Protein AF-A0A1B2EVJ8-F1 (afdb_monomer_lite)

Radius of gyration: 17.5 Å; chains: 1; bounding box: 40×34×50 Å

Foldseek 3Di:
DQPDDQVLQVVSVPDDPVVNVVLVVQLVVQLVVLLVDDWDFPLCSNLVSVVVSCVVVVHDDDSVSSVSSSVCSLVDADDPQQQVLQQLLCVPDADAAQDAHQPVSQVVRVVRSNHPHDSCRGDYDSINDAQVVSCCSNCVVVVDDLCRDAAEDCDCVRGQLVSQVRNNQHYEHQDCPPDDDDVNSLYHYDPGSNVPNVSSPDPDGRD

pLDDT: mean 83.29, std 10.44, range [42.25, 95.44]

Secondary structure (DSSP, 8-state):
-----GGGSTTGGG--HHHHHHHHHHHHHHHHHHHHSS--BHHHHHHHHHHHHHHHTT----HHHHHHHHHHGGGPPPPTTSHHHHHHHHTTS-EEEEE-S-TTHHHHHHHHHTS-EEEEEEEE-SB---HHHHHHHHHGGGT--GGG-EEEES-IIIIIHHHHHTT--EEEEE-SS-----GGG--EEESSGGGHHHHHT-SS---

Structure (mmCIF, N/CA/C/O backbone):
data_AF-A0A1B2EVJ8-F1
#
_entry.id   AF-A0A1B2EVJ8-F1
#
loop_
_atom_site.group_PDB
_atom_site.id
_atom_site.type_symbol
_atom_site.label_atom_id
_atom_site.label_alt_id
_atom_site.label_comp_id
_atom_site.label_asym_id
_atom_site.label_entity_id
_atom_site.label_seq_id
_atom_site.pdbx_PDB_ins_code
_atom_site.Cartn_x
_atom_site.Cartn_y
_atom_site.Cartn_z
_atom_site.occupancy
_atom_site.B_iso_or_equiv
_atom_site.auth_seq_id
_atom_site.auth_comp_id
_atom_site.auth_asym_id
_atom_site.auth_atom_id
_atom_site.pdbx_PDB_model_num
ATOM 1 N N . MET A 1 1 ? -2.047 -1.988 -4.789 1.00 42.25 1 MET A N 1
ATOM 2 C CA . MET A 1 1 ? -0.796 -1.674 -5.528 1.00 42.25 1 MET A CA 1
ATOM 3 C C . MET A 1 1 ? -0.815 -0.204 -5.890 1.00 42.25 1 MET A C 1
ATOM 5 O O . MET A 1 1 ? -1.913 0.299 -6.114 1.00 42.25 1 MET A O 1
ATOM 9 N N . PRO A 1 2 ? 0.340 0.480 -5.949 1.00 50.03 2 PRO A N 1
ATOM 10 C CA . PRO A 1 2 ? 0.396 1.834 -6.490 1.00 50.03 2 PRO A CA 1
ATOM 11 C C . PRO A 1 2 ? -0.261 1.845 -7.878 1.00 50.03 2 PRO A C 1
ATOM 13 O O . PRO A 1 2 ? -0.116 0.872 -8.622 1.00 50.03 2 PRO A O 1
ATOM 16 N N . GLN A 1 3 ? -1.011 2.896 -8.217 1.00 58.25 3 GLN A N 1
ATOM 17 C CA . GLN A 1 3 ? -1.589 3.039 -9.555 1.00 58.25 3 GLN A CA 1
ATOM 18 C C . GLN A 1 3 ? -0.446 3.182 -10.567 1.00 58.25 3 GLN A C 1
ATOM 20 O O . GLN A 1 3 ? 0.002 4.292 -10.836 1.00 58.25 3 GLN A O 1
ATOM 25 N N . PHE A 1 4 ? 0.056 2.075 -11.114 1.00 63.59 4 PHE A N 1
ATOM 26 C CA . PHE A 1 4 ? 1.079 2.127 -12.148 1.00 63.59 4 PHE A CA 1
ATOM 27 C C . PHE A 1 4 ? 0.513 2.880 -13.354 1.00 63.59 4 PHE A C 1
ATOM 29 O O . PHE A 1 4 ? -0.457 2.444 -13.975 1.00 63.59 4 PHE A O 1
ATOM 36 N N . ARG A 1 5 ? 1.097 4.041 -13.660 1.00 66.19 5 ARG A N 1
ATOM 37 C CA . ARG A 1 5 ? 0.696 4.870 -14.796 1.00 66.19 5 ARG A CA 1
ATOM 38 C C . ARG A 1 5 ? 1.790 4.793 -15.865 1.00 66.19 5 ARG A C 1
ATOM 40 O O . ARG A 1 5 ? 2.815 5.453 -15.712 1.00 66.19 5 ARG A O 1
ATOM 47 N N . PRO A 1 6 ? 1.584 4.030 -16.952 1.00 58.62 6 PRO A N 1
ATOM 48 C CA . PRO A 1 6 ? 2.625 3.755 -17.947 1.00 58.62 6 PRO A CA 1
ATOM 49 C C . PRO A 1 6 ? 3.136 4.992 -18.688 1.00 58.62 6 PRO A C 1
ATOM 51 O O . PRO A 1 6 ? 4.254 4.986 -19.186 1.00 58.62 6 PRO A O 1
ATOM 54 N N . LYS A 1 7 ? 2.355 6.078 -18.706 1.00 66.00 7 LYS A N 1
ATOM 55 C CA . LYS A 1 7 ? 2.701 7.344 -19.370 1.00 66.00 7 LYS A CA 1
ATOM 56 C C . LYS A 1 7 ? 3.998 8.008 -18.884 1.00 66.00 7 LYS A C 1
ATOM 58 O O . LYS A 1 7 ? 4.454 8.945 -19.521 1.00 66.00 7 LYS A O 1
ATOM 63 N N . TYR A 1 8 ? 4.546 7.577 -17.748 1.00 64.56 8 TYR A N 1
ATOM 64 C CA . TYR A 1 8 ? 5.785 8.125 -17.185 1.00 64.56 8 TYR A CA 1
ATOM 65 C C . TYR A 1 8 ? 7.046 7.388 -17.653 1.00 64.56 8 TYR A C 1
ATOM 67 O O . TYR A 1 8 ? 8.146 7.787 -17.292 1.00 64.56 8 TYR A O 1
ATOM 75 N N . ILE A 1 9 ? 6.897 6.336 -18.463 1.00 67.25 9 ILE A N 1
ATOM 76 C CA . ILE A 1 9 ? 8.004 5.684 -19.162 1.00 67.25 9 ILE A CA 1
ATOM 77 C C . ILE A 1 9 ? 7.732 5.883 -20.651 1.00 67.25 9 ILE A C 1
ATOM 79 O O . ILE A 1 9 ? 6.806 5.280 -21.199 1.00 67.25 9 ILE A O 1
ATOM 83 N N . SER A 1 10 ? 8.512 6.763 -21.283 1.00 62.75 10 SER A N 1
ATOM 84 C CA . SER A 1 10 ? 8.312 7.244 -22.660 1.00 62.75 10 SER A CA 1
ATOM 85 C C . SER A 1 10 ? 7.987 6.116 -23.641 1.00 62.75 10 SER A C 1
ATOM 87 O O . SER A 1 10 ? 7.001 6.198 -24.365 1.00 62.75 10 SER A O 1
ATOM 89 N N . TYR A 1 11 ? 8.736 5.018 -23.579 1.00 61.28 11 TYR A N 1
ATOM 90 C CA . TYR A 1 11 ? 8.622 3.898 -24.518 1.00 61.28 11 TYR A CA 1
ATOM 91 C C . TYR A 1 11 ? 7.529 2.877 -24.162 1.00 61.28 11 TYR A C 1
ATOM 93 O O . TYR A 1 11 ? 7.088 2.112 -25.013 1.00 61.28 11 TYR A O 1
ATOM 101 N N . VAL A 1 12 ? 7.048 2.863 -22.913 1.00 63.47 12 VAL A N 1
ATOM 102 C CA . VAL A 1 12 ? 5.961 1.960 -22.485 1.00 63.47 12 VAL A CA 1
ATOM 103 C C . VAL A 1 12 ? 4.597 2.533 -22.878 1.00 63.47 12 VAL A C 1
ATOM 105 O O . VAL A 1 12 ? 3.639 1.784 -23.048 1.00 63.47 12 VAL A O 1
ATOM 108 N N . SER A 1 13 ? 4.501 3.849 -23.093 1.00 62.69 13 SER A N 1
ATOM 109 C CA . SER A 1 13 ? 3.273 4.516 -23.548 1.00 62.69 13 SER A CA 1
ATOM 110 C C . SER A 1 13 ? 2.747 4.018 -24.907 1.00 62.69 13 SER A C 1
ATOM 112 O O . SER A 1 13 ? 1.560 4.173 -25.188 1.00 62.69 13 SER A O 1
ATOM 114 N N . GLU A 1 14 ? 3.594 3.357 -25.700 1.00 66.12 14 GLU A N 1
ATOM 115 C CA . GLU A 1 14 ? 3.268 2.820 -27.028 1.00 66.12 14 GLU A CA 1
ATOM 116 C C . GLU A 1 14 ? 2.728 1.378 -26.993 1.00 66.12 14 GLU A C 1
ATOM 118 O O . GLU A 1 14 ? 2.289 0.836 -28.011 1.00 66.12 14 GLU A O 1
ATOM 123 N N . PHE A 1 15 ? 2.741 0.722 -25.828 1.00 73.00 15 PHE A N 1
ATOM 124 C CA . PHE A 1 15 ? 2.253 -0.648 -25.700 1.00 73.00 15 PHE A CA 1
ATOM 125 C C . PHE A 1 15 ? 0.747 -0.739 -25.965 1.00 73.00 15 PHE A C 1
ATOM 127 O O . PHE A 1 15 ? -0.063 0.006 -25.410 1.00 73.00 15 PHE A O 1
ATOM 134 N N . ARG A 1 16 ? 0.349 -1.755 -26.743 1.00 72.31 16 ARG A N 1
ATOM 135 C CA . ARG A 1 16 ? -1.054 -2.188 -26.810 1.00 72.31 16 ARG A CA 1
ATOM 136 C C . ARG A 1 16 ? -1.526 -2.685 -25.422 1.00 72.31 16 ARG A C 1
ATOM 138 O O . ARG A 1 16 ? -0.693 -3.123 -24.623 1.00 72.31 16 ARG A O 1
ATOM 145 N N . PRO A 1 17 ? -2.844 -2.683 -25.132 1.00 74.00 17 PRO A N 1
ATOM 146 C CA . PRO A 1 17 ? -3.370 -3.013 -23.799 1.00 74.00 17 PRO A CA 1
ATOM 147 C C . PRO A 1 17 ? -2.945 -4.382 -23.236 1.00 74.00 17 PRO A C 1
ATOM 149 O O . PRO A 1 17 ? -2.645 -4.495 -22.051 1.00 74.00 17 PRO A O 1
ATOM 152 N N . GLU A 1 18 ? -2.867 -5.422 -24.068 1.00 79.25 18 GLU A N 1
ATOM 153 C CA . GLU A 1 18 ? -2.478 -6.770 -23.621 1.00 79.25 18 GLU A CA 1
ATOM 154 C C . GLU A 1 18 ? -1.013 -6.854 -23.130 1.00 79.25 18 GLU A C 1
ATOM 156 O O . GLU A 1 18 ? -0.789 -7.236 -21.974 1.00 79.25 18 GLU A O 1
ATOM 161 N N . PRO A 1 19 ? -0.003 -6.429 -23.921 1.00 83.50 19 PRO A N 1
ATOM 162 C CA . PRO A 1 19 ? 1.373 -6.285 -23.439 1.00 83.50 19 PRO A CA 1
ATOM 163 C C . PRO A 1 19 ? 1.492 -5.420 -22.180 1.00 83.50 19 PRO A C 1
ATOM 165 O O . PRO A 1 19 ? 2.235 -5.768 -21.262 1.00 83.50 19 PRO A O 1
ATOM 168 N N . MET A 1 20 ? 0.714 -4.336 -22.094 1.00 85.56 20 MET A N 1
ATOM 169 C CA . MET A 1 20 ? 0.691 -3.462 -20.920 1.00 85.56 20 MET A CA 1
ATOM 170 C C . MET A 1 20 ? 0.279 -4.209 -19.649 1.00 85.56 20 MET A C 1
ATOM 172 O O . MET A 1 20 ? 0.938 -4.099 -18.615 1.00 85.56 20 MET A O 1
ATOM 176 N N . ASN A 1 21 ? -0.782 -5.013 -19.724 1.00 85.12 21 ASN A N 1
ATOM 177 C CA . ASN A 1 21 ? -1.247 -5.802 -18.587 1.00 85.12 21 ASN A CA 1
ATOM 178 C C . ASN A 1 21 ? -0.165 -6.784 -18.109 1.00 85.12 21 ASN A C 1
ATOM 180 O O . ASN A 1 21 ? 0.044 -6.949 -16.906 1.00 85.12 21 ASN A O 1
ATOM 184 N N . GLY A 1 22 ? 0.558 -7.413 -19.040 1.00 89.12 22 GLY A N 1
ATOM 185 C CA . GLY A 1 22 ? 1.692 -8.281 -18.715 1.00 89.12 22 GLY A CA 1
ATOM 186 C C . GLY A 1 22 ? 2.862 -7.534 -18.068 1.00 89.12 22 GLY A C 1
ATOM 187 O O . GLY A 1 22 ? 3.438 -8.025 -17.087 1.00 89.12 22 GLY A O 1
ATOM 188 N N . PHE A 1 23 ? 3.188 -6.345 -18.575 1.00 90.38 23 PHE A N 1
ATOM 189 C CA . PHE A 1 23 ? 4.233 -5.485 -18.024 1.00 90.38 23 PHE A CA 1
ATOM 190 C C . PHE A 1 23 ? 3.900 -5.077 -16.586 1.00 90.38 23 PHE A C 1
ATOM 192 O O . PHE A 1 23 ? 4.711 -5.281 -15.686 1.00 90.38 23 PHE A O 1
ATOM 199 N N . ILE A 1 24 ? 2.671 -4.610 -16.338 1.00 87.75 24 ILE A N 1
ATOM 200 C CA . ILE A 1 24 ? 2.188 -4.231 -15.002 1.00 87.75 24 ILE A CA 1
ATOM 201 C C . ILE A 1 24 ? 2.262 -5.416 -14.036 1.00 87.75 24 ILE A C 1
ATOM 203 O O . ILE A 1 24 ? 2.750 -5.259 -12.918 1.00 87.75 24 ILE A O 1
ATOM 207 N N . ARG A 1 25 ? 1.836 -6.615 -14.462 1.00 88.44 25 ARG A N 1
ATOM 208 C CA . ARG A 1 25 ? 1.949 -7.837 -13.643 1.00 88.44 25 ARG A CA 1
ATOM 209 C C . ARG A 1 25 ? 3.401 -8.189 -13.310 1.00 88.44 25 ARG A C 1
ATOM 211 O O . ARG A 1 25 ? 3.679 -8.634 -12.201 1.00 88.44 25 ARG A O 1
ATOM 218 N N . SER A 1 26 ? 4.325 -7.981 -14.245 1.00 92.94 26 SER A N 1
ATOM 219 C CA . SER A 1 26 ? 5.754 -8.236 -14.026 1.00 92.94 26 SER A CA 1
ATOM 220 C C . SER A 1 26 ? 6.378 -7.200 -13.087 1.00 92.94 26 SER A C 1
ATOM 222 O O . SER A 1 26 ? 7.088 -7.571 -12.158 1.00 92.94 26 SER A O 1
ATOM 224 N N . PHE A 1 27 ? 6.061 -5.916 -13.276 1.00 91.88 27 PHE A N 1
ATOM 225 C CA . PHE A 1 27 ? 6.477 -4.836 -12.379 1.00 91.88 27 PHE A CA 1
ATOM 226 C C . PHE A 1 27 ? 6.004 -5.099 -10.949 1.00 91.88 27 PHE A C 1
ATOM 228 O O . PHE A 1 27 ? 6.785 -5.034 -10.009 1.00 91.88 27 PHE A O 1
ATOM 235 N N . ALA A 1 28 ? 4.733 -5.465 -10.796 1.00 88.88 28 ALA A N 1
ATOM 236 C CA . ALA A 1 28 ? 4.129 -5.866 -9.536 1.00 88.88 28 ALA A CA 1
ATOM 237 C C . ALA A 1 28 ? 4.888 -7.000 -8.820 1.00 88.88 28 ALA A C 1
ATOM 239 O O . ALA A 1 28 ? 5.003 -6.977 -7.594 1.00 88.88 28 ALA A O 1
ATOM 240 N N . ALA A 1 29 ? 5.390 -7.986 -9.570 1.00 91.06 29 ALA A N 1
ATOM 241 C CA . ALA A 1 29 ? 6.177 -9.088 -9.023 1.00 91.06 29 ALA A CA 1
ATOM 242 C C . ALA A 1 29 ? 7.567 -8.623 -8.562 1.00 91.06 29 ALA A C 1
ATOM 244 O O . ALA A 1 29 ? 7.912 -8.854 -7.407 1.00 91.06 29 ALA A O 1
ATOM 245 N N . PHE A 1 30 ? 8.313 -7.898 -9.403 1.00 93.50 30 PHE A N 1
ATOM 246 C CA . PHE A 1 30 ? 9.635 -7.375 -9.032 1.00 93.50 30 PHE A CA 1
ATOM 247 C C . PHE A 1 30 ? 9.572 -6.349 -7.900 1.00 93.50 30 PHE A C 1
ATOM 249 O O . PHE A 1 30 ? 10.425 -6.347 -7.022 1.00 93.50 30 PHE A O 1
ATOM 256 N N . TRP A 1 31 ? 8.535 -5.509 -7.869 1.00 90.50 31 TRP A N 1
ATOM 257 C CA . TRP A 1 31 ? 8.296 -4.595 -6.754 1.00 90.50 31 TRP A CA 1
ATOM 258 C C . TRP A 1 31 ? 8.088 -5.360 -5.446 1.00 90.50 31 TRP A C 1
ATOM 260 O O . TRP A 1 31 ? 8.622 -4.966 -4.415 1.00 90.50 31 TRP A O 1
ATOM 270 N N . PHE A 1 32 ? 7.355 -6.476 -5.482 1.00 88.88 32 PHE A N 1
ATOM 271 C CA . PHE A 1 32 ? 7.185 -7.321 -4.305 1.00 88.88 32 PHE A CA 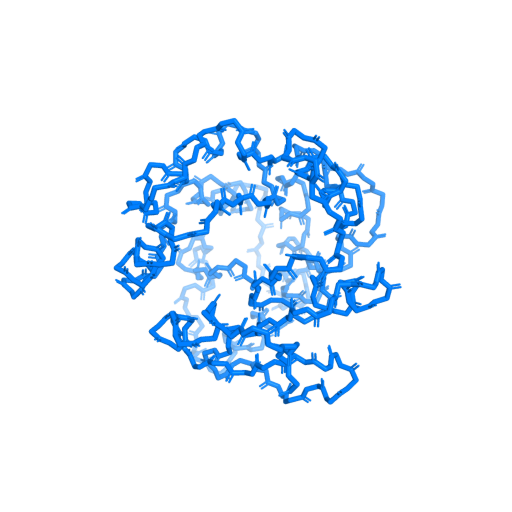1
ATOM 272 C C . PHE A 1 32 ? 8.494 -7.994 -3.871 1.00 88.88 32 PHE A C 1
ATOM 274 O O . PHE A 1 32 ? 8.761 -8.071 -2.678 1.00 88.88 32 PHE A O 1
ATOM 281 N N . GLU A 1 33 ? 9.324 -8.454 -4.808 1.00 91.00 33 GLU A N 1
ATOM 282 C CA . GLU A 1 33 ? 10.656 -8.990 -4.488 1.00 91.00 33 GLU A CA 1
ATOM 283 C C . GLU A 1 33 ? 11.554 -7.930 -3.837 1.00 91.00 33 GLU A C 1
ATOM 285 O O . GLU A 1 33 ? 12.162 -8.191 -2.801 1.00 91.00 33 GLU A O 1
ATOM 290 N N . GLU A 1 34 ? 11.569 -6.707 -4.375 1.00 90.75 34 GLU A N 1
ATOM 291 C CA . GLU A 1 34 ? 12.289 -5.575 -3.781 1.00 90.75 34 GLU A CA 1
ATOM 292 C C . GLU A 1 34 ? 11.778 -5.236 -2.373 1.00 90.75 34 GLU A C 1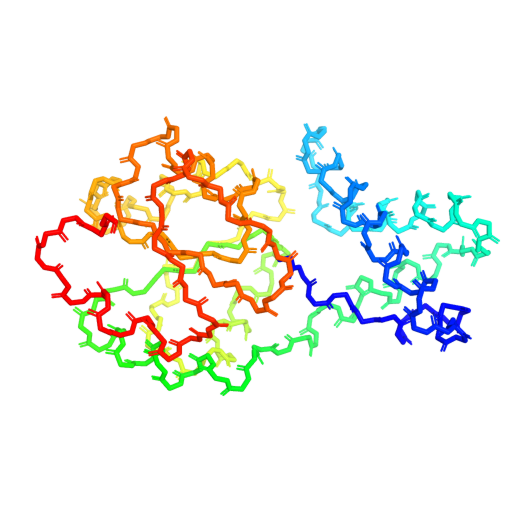
ATOM 294 O O . GLU A 1 34 ? 12.570 -4.843 -1.515 1.00 90.75 34 GLU A O 1
ATOM 299 N N . VAL A 1 35 ? 10.475 -5.423 -2.124 1.00 85.06 35 VAL A N 1
ATOM 300 C CA . VAL A 1 35 ? 9.840 -5.260 -0.807 1.00 85.06 35 VAL A CA 1
ATOM 301 C C . VAL A 1 35 ? 10.276 -6.338 0.191 1.00 85.06 35 VAL A C 1
ATOM 303 O O . VAL A 1 35 ? 10.419 -6.051 1.376 1.00 85.06 35 VAL A O 1
ATOM 306 N N . LEU A 1 36 ? 10.491 -7.573 -0.262 1.00 84.81 36 LEU A N 1
ATOM 307 C CA . LEU A 1 36 ? 10.942 -8.674 0.596 1.00 84.81 36 LEU A CA 1
ATOM 308 C C . LEU A 1 36 ? 12.450 -8.656 0.882 1.00 84.81 36 LEU A C 1
ATOM 310 O O . LEU A 1 36 ? 12.904 -9.330 1.805 1.00 84.81 36 LEU A O 1
ATOM 314 N N . GLY A 1 37 ? 13.226 -7.934 0.073 1.00 83.94 37 GLY A N 1
ATOM 315 C CA . GLY A 1 37 ? 14.673 -7.843 0.212 1.00 83.94 37 GLY A CA 1
ATOM 316 C C . GLY A 1 37 ? 15.135 -6.966 1.381 1.00 83.94 37 GLY A C 1
ATOM 317 O O . GLY A 1 37 ? 14.386 -6.601 2.287 1.00 83.94 37 GLY A O 1
ATOM 318 N N . ASN A 1 38 ? 16.417 -6.595 1.346 1.00 85.19 38 ASN A N 1
ATOM 319 C CA . ASN A 1 38 ? 16.994 -5.698 2.345 1.00 85.19 38 ASN A CA 1
ATOM 320 C C . ASN A 1 38 ? 16.249 -4.361 2.389 1.00 85.19 38 ASN A C 1
ATOM 322 O O . ASN A 1 38 ? 15.959 -3.758 1.351 1.00 85.19 38 ASN A O 1
ATOM 326 N N . ARG A 1 39 ? 16.025 -3.873 3.614 1.00 82.56 39 ARG A N 1
ATOM 327 C CA . ARG A 1 39 ? 15.440 -2.560 3.883 1.00 82.56 39 ARG A CA 1
ATOM 328 C C . ARG A 1 39 ? 16.185 -1.473 3.116 1.00 82.56 39 ARG A C 1
ATOM 330 O O . ARG A 1 39 ? 17.379 -1.268 3.320 1.00 82.56 39 ARG A O 1
ATOM 337 N N . LYS A 1 40 ? 15.455 -0.769 2.258 1.00 86.94 40 LYS A N 1
ATOM 338 C CA . LYS A 1 40 ? 15.967 0.321 1.429 1.00 86.94 40 LYS A CA 1
ATOM 339 C C . LYS A 1 40 ? 14.923 1.440 1.311 1.00 86.94 40 LYS A C 1
ATOM 341 O O . LYS A 1 40 ? 13.749 1.207 1.631 1.00 86.94 40 LYS A O 1
ATOM 346 N N . PRO A 1 41 ? 15.329 2.651 0.900 1.00 87.25 41 PRO A N 1
ATOM 347 C CA . PRO A 1 41 ? 14.405 3.737 0.610 1.00 87.25 41 PRO A CA 1
ATOM 348 C C . PRO A 1 41 ? 13.299 3.315 -0.362 1.00 87.25 41 PRO A C 1
ATOM 350 O O . PRO A 1 41 ? 13.553 2.598 -1.330 1.00 87.25 41 PRO A O 1
ATOM 353 N N . TYR A 1 42 ? 12.072 3.803 -0.154 1.00 84.56 42 TYR A N 1
ATOM 354 C CA . TYR A 1 42 ? 10.941 3.488 -1.043 1.00 84.56 42 TYR A CA 1
ATOM 355 C C . TYR A 1 42 ? 11.230 3.812 -2.520 1.00 84.56 42 TYR A C 1
ATOM 357 O O . TYR A 1 42 ? 10.830 3.067 -3.415 1.00 84.56 42 TYR A O 1
ATOM 365 N N . ARG A 1 43 ? 11.960 4.906 -2.777 1.00 86.94 43 ARG A N 1
ATOM 366 C CA . ARG A 1 43 ? 12.379 5.296 -4.129 1.00 86.94 43 ARG A CA 1
ATOM 367 C C . ARG A 1 43 ? 13.215 4.204 -4.794 1.00 86.94 43 ARG A C 1
ATOM 369 O O . ARG A 1 43 ? 12.946 3.862 -5.940 1.00 86.94 43 ARG A O 1
ATOM 376 N N . ASP A 1 44 ? 14.153 3.616 -4.059 1.00 89.50 44 ASP A N 1
ATOM 377 C CA . ASP A 1 44 ? 15.038 2.571 -4.573 1.00 89.50 44 ASP A CA 1
ATOM 378 C C . ASP A 1 44 ? 14.256 1.290 -4.871 1.00 89.50 44 ASP A C 1
ATOM 380 O O . ASP A 1 44 ? 14.452 0.702 -5.928 1.00 89.50 44 ASP A O 1
ATOM 384 N N . VAL A 1 45 ? 13.299 0.908 -4.011 1.00 89.88 45 VAL A N 1
ATOM 385 C CA . VAL A 1 45 ? 12.384 -0.226 -4.265 1.00 89.88 45 VAL A CA 1
ATOM 386 C C . VAL A 1 45 ? 11.677 -0.063 -5.614 1.00 89.88 45 VAL A C 1
ATOM 388 O O . VAL A 1 45 ? 11.655 -0.984 -6.429 1.00 89.88 45 VAL A O 1
ATOM 391 N N . VAL A 1 46 ? 11.096 1.114 -5.875 1.00 89.31 46 VAL A N 1
ATOM 392 C CA . VAL A 1 46 ? 10.364 1.362 -7.126 1.00 89.31 46 VAL A CA 1
ATOM 393 C C . VAL A 1 46 ? 11.311 1.411 -8.320 1.00 89.31 46 VAL A C 1
ATOM 395 O O . VAL A 1 46 ? 11.078 0.732 -9.319 1.00 89.31 46 VAL A O 1
ATOM 398 N N . CYS A 1 47 ? 12.370 2.210 -8.227 1.00 90.38 47 CYS A N 1
ATOM 399 C CA . CYS A 1 47 ? 13.286 2.449 -9.329 1.00 90.38 47 CYS A CA 1
ATOM 400 C C . CYS A 1 47 ? 14.059 1.151 -9.714 1.00 90.38 47 CYS A C 1
ATOM 402 O O . CYS A 1 47 ? 14.243 0.889 -10.905 1.00 90.38 47 CYS A O 1
ATOM 404 N N . ASN A 1 48 ? 14.398 0.271 -8.759 1.00 92.88 48 ASN A N 1
ATOM 405 C CA . ASN A 1 48 ? 14.969 -1.057 -9.038 1.00 92.88 48 ASN A CA 1
ATOM 406 C C . ASN A 1 48 ? 13.960 -1.997 -9.711 1.00 92.88 48 ASN A C 1
ATOM 408 O O . ASN A 1 48 ? 14.281 -2.636 -10.715 1.00 92.88 48 ASN A O 1
ATOM 412 N N . ALA A 1 49 ? 12.725 -2.058 -9.200 1.00 93.00 49 ALA A N 1
ATOM 413 C CA . ALA A 1 49 ? 11.671 -2.879 -9.791 1.00 93.00 49 ALA A CA 1
ATOM 414 C C . ALA A 1 49 ? 11.363 -2.466 -11.240 1.00 93.00 49 ALA A C 1
ATOM 416 O O . ALA A 1 49 ? 11.127 -3.327 -12.090 1.00 93.00 49 ALA A O 1
ATOM 417 N N . LEU A 1 50 ? 11.419 -1.160 -11.534 1.00 92.06 50 LEU A N 1
ATOM 418 C CA . LEU A 1 50 ? 11.312 -0.619 -12.890 1.00 92.06 50 LEU A CA 1
ATOM 419 C C . LEU A 1 50 ? 12.450 -1.093 -13.797 1.00 92.06 50 LEU A C 1
ATOM 421 O O . LEU A 1 50 ? 12.194 -1.574 -14.899 1.00 92.06 50 LEU A O 1
ATOM 425 N N . ALA A 1 51 ? 13.698 -1.010 -13.335 1.00 91.75 51 ALA A N 1
ATOM 426 C CA . ALA A 1 51 ? 14.842 -1.476 -14.114 1.00 91.75 51 ALA A CA 1
ATOM 427 C C . ALA A 1 51 ? 14.736 -2.980 -14.440 1.00 91.75 51 ALA A C 1
ATOM 429 O O . ALA A 1 51 ? 14.974 -3.394 -15.578 1.00 91.75 51 ALA A O 1
ATOM 430 N N . LEU A 1 52 ? 14.313 -3.798 -13.468 1.00 93.81 52 LEU A N 1
ATOM 431 C CA . LEU A 1 52 ? 14.125 -5.242 -13.642 1.00 93.81 52 LEU A CA 1
ATOM 432 C C . LEU A 1 52 ? 12.999 -5.577 -14.626 1.00 93.81 52 LEU A C 1
ATOM 434 O O . LEU A 1 52 ? 13.184 -6.432 -15.498 1.00 93.81 52 LEU A O 1
ATOM 438 N N . VAL A 1 53 ? 11.847 -4.900 -14.538 1.00 93.31 53 VAL A N 1
ATOM 439 C CA . VAL A 1 53 ? 10.749 -5.143 -15.484 1.00 93.31 53 VAL A CA 1
ATOM 440 C C . VAL A 1 53 ? 11.112 -4.693 -16.897 1.00 93.31 53 VAL A C 1
ATOM 442 O O . VAL A 1 53 ? 10.858 -5.442 -17.838 1.00 93.31 53 VAL A O 1
ATOM 445 N N . CYS A 1 54 ? 11.775 -3.546 -17.062 1.00 91.31 54 CYS A N 1
ATOM 446 C CA . CYS A 1 54 ? 12.224 -3.082 -18.373 1.00 91.31 54 CYS A CA 1
ATOM 447 C C . CYS A 1 54 ? 13.205 -4.077 -19.000 1.00 91.31 54 CYS A C 1
ATOM 449 O O . CYS A 1 54 ? 13.010 -4.489 -20.143 1.00 91.31 54 CYS A O 1
ATOM 451 N N . LYS A 1 55 ? 14.174 -4.579 -18.220 1.00 93.00 55 LYS A N 1
ATOM 452 C CA . LYS A 1 55 ? 15.089 -5.641 -18.661 1.00 93.00 55 LYS A CA 1
ATOM 453 C C . LYS A 1 55 ? 14.344 -6.914 -19.074 1.00 93.00 55 LYS A C 1
ATOM 455 O O . LYS A 1 55 ? 14.647 -7.479 -20.120 1.00 93.00 55 LYS A O 1
ATOM 460 N N . ARG A 1 56 ? 13.357 -7.364 -18.287 1.00 94.38 56 ARG A N 1
ATOM 461 C CA . ARG A 1 56 ? 12.548 -8.559 -18.604 1.00 94.38 56 ARG A CA 1
ATOM 462 C C . ARG A 1 56 ? 11.781 -8.418 -19.920 1.00 94.38 56 ARG A C 1
ATOM 464 O O . ARG A 1 56 ? 11.601 -9.410 -20.618 1.00 94.38 56 ARG A O 1
ATOM 471 N N . TRP A 1 57 ? 11.315 -7.213 -20.230 1.00 92.25 57 TRP A N 1
ATOM 472 C CA . TRP A 1 57 ? 10.496 -6.921 -21.408 1.00 92.25 57 TRP A CA 1
ATOM 473 C C . TRP A 1 57 ? 11.300 -6.361 -22.588 1.00 92.25 57 TRP A C 1
ATOM 475 O O . TRP A 1 57 ? 10.703 -5.957 -23.580 1.00 92.25 57 TRP A O 1
ATOM 485 N N . ASN A 1 58 ? 12.636 -6.355 -22.493 1.00 90.12 58 ASN A N 1
ATOM 486 C CA . ASN A 1 58 ? 13.542 -5.783 -23.491 1.00 90.12 58 ASN A CA 1
ATOM 487 C C . ASN A 1 58 ? 13.188 -4.329 -23.869 1.00 90.12 58 ASN A C 1
ATOM 489 O O . ASN A 1 58 ? 13.266 -3.933 -25.029 1.00 90.12 58 ASN A O 1
ATOM 493 N N . VAL A 1 59 ? 12.764 -3.548 -22.872 1.00 88.12 59 VAL A N 1
ATOM 494 C CA . VAL A 1 59 ? 12.482 -2.116 -22.993 1.00 88.12 59 VAL A CA 1
ATOM 495 C C . VAL A 1 59 ? 13.731 -1.356 -22.577 1.00 88.12 59 VAL A C 1
ATOM 497 O O . VAL A 1 59 ? 14.242 -1.561 -21.473 1.00 88.12 59 VAL A O 1
ATOM 500 N N . GLU A 1 60 ? 14.214 -0.467 -23.442 1.00 85.38 60 GLU A N 1
ATOM 501 C CA . GLU A 1 60 ? 15.299 0.437 -23.076 1.00 85.38 60 GLU A CA 1
ATOM 502 C C . GLU A 1 60 ? 14.836 1.342 -21.928 1.00 85.38 60 GLU A C 1
ATOM 504 O O . GLU A 1 60 ? 13.802 2.006 -22.005 1.00 85.38 60 GLU A O 1
ATOM 509 N N . CYS A 1 61 ? 15.587 1.325 -20.830 1.00 84.25 61 CYS A N 1
ATOM 510 C CA . CYS A 1 61 ? 15.273 2.096 -19.640 1.00 84.25 61 CYS A CA 1
ATOM 511 C C . CYS A 1 61 ? 16.561 2.659 -19.060 1.00 84.25 61 CYS A C 1
ATOM 513 O O . CYS A 1 61 ? 17.436 1.927 -18.594 1.00 84.25 61 CYS A O 1
ATOM 515 N N . GLN A 1 62 ? 16.677 3.978 -19.123 1.00 85.62 62 GLN A N 1
ATOM 516 C CA . GLN A 1 62 ? 17.781 4.733 -18.562 1.00 85.62 62 GLN A CA 1
ATOM 517 C C . GLN A 1 62 ? 17.440 5.129 -17.122 1.00 85.62 62 GLN A C 1
ATOM 519 O O . GLN A 1 62 ? 16.272 5.253 -16.752 1.00 85.62 62 GLN A O 1
ATOM 524 N N . SER A 1 63 ? 18.453 5.418 -16.302 1.00 85.06 63 SER A N 1
ATOM 525 C CA . SER A 1 63 ? 18.233 5.862 -14.916 1.00 85.06 63 SER A CA 1
ATOM 526 C C . SER A 1 63 ? 17.337 7.105 -14.821 1.00 85.06 63 SER A C 1
ATOM 528 O O . SER A 1 63 ? 16.611 7.275 -13.849 1.00 85.06 63 SER A O 1
ATOM 530 N N . LYS A 1 64 ? 17.342 7.975 -15.841 1.00 85.12 64 LYS A N 1
ATOM 531 C CA . LYS A 1 64 ? 16.446 9.142 -15.905 1.00 85.12 64 LYS A CA 1
ATOM 532 C C . LYS A 1 64 ? 14.965 8.753 -16.015 1.00 85.12 64 LYS A C 1
ATOM 534 O O . LYS A 1 64 ? 14.120 9.470 -15.490 1.00 85.12 64 LYS A O 1
ATOM 539 N N . ASP A 1 65 ? 14.658 7.625 -16.654 1.00 84.19 65 ASP A N 1
ATOM 540 C CA . ASP A 1 65 ? 13.285 7.172 -16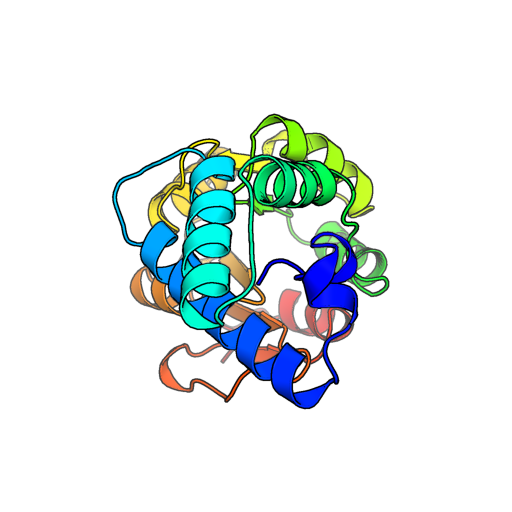.883 1.00 84.19 65 ASP A CA 1
ATOM 541 C C . ASP A 1 65 ? 12.690 6.622 -15.582 1.00 84.19 65 ASP A C 1
ATOM 543 O O . ASP A 1 65 ? 11.563 6.954 -15.213 1.00 84.19 65 ASP A O 1
ATOM 547 N N . THR A 1 66 ? 13.478 5.846 -14.827 1.00 85.44 66 THR A N 1
ATOM 548 C CA . THR A 1 66 ? 13.065 5.365 -13.501 1.00 85.44 66 THR A CA 1
ATOM 549 C C . THR A 1 66 ? 12.901 6.522 -12.519 1.00 85.44 66 THR A C 1
ATOM 551 O O . THR A 1 66 ? 11.910 6.561 -11.791 1.00 85.44 66 THR A O 1
ATOM 554 N N . MET A 1 67 ? 13.801 7.513 -12.552 1.00 84.25 67 MET A N 1
ATOM 555 C CA . MET A 1 67 ? 13.668 8.732 -11.751 1.00 84.25 67 MET A CA 1
ATOM 556 C C . MET A 1 67 ? 12.413 9.527 -12.113 1.00 84.25 67 MET A C 1
ATOM 558 O O . MET A 1 67 ? 11.657 9.863 -11.210 1.00 84.25 67 MET A O 1
ATOM 562 N N . CYS A 1 68 ? 12.125 9.751 -13.399 1.00 85.81 68 CYS A N 1
ATOM 563 C CA . CYS A 1 68 ? 10.914 10.456 -13.833 1.00 85.81 68 CYS A CA 1
ATOM 564 C C . CYS A 1 68 ? 9.635 9.774 -13.322 1.00 85.81 68 CYS A C 1
ATOM 566 O O . CYS A 1 68 ? 8.713 10.438 -12.843 1.00 85.81 68 CYS A O 1
ATOM 568 N N . PHE A 1 69 ? 9.594 8.438 -13.353 1.00 85.94 69 PHE A N 1
ATOM 569 C CA . PHE A 1 69 ? 8.496 7.680 -12.761 1.00 85.94 69 PHE A CA 1
ATOM 570 C C . PHE A 1 69 ? 8.412 7.883 -11.243 1.00 85.94 69 PHE A C 1
ATOM 572 O O . PHE A 1 69 ? 7.337 8.177 -10.718 1.00 85.94 69 PHE A O 1
ATOM 579 N N . CYS A 1 70 ? 9.538 7.737 -10.539 1.00 84.75 70 CYS A N 1
ATOM 580 C CA . CYS A 1 70 ? 9.634 7.922 -9.093 1.00 84.75 70 CYS A CA 1
ATOM 581 C C . CYS A 1 70 ? 9.180 9.358 -8.690 1.00 84.75 70 CYS A C 1
ATOM 583 O O . CYS A 1 70 ? 8.412 9.514 -7.739 1.00 84.75 70 CYS A O 1
ATOM 585 N N . ASP A 1 71 ? 9.533 10.385 -9.470 1.00 87.00 71 ASP A N 1
ATOM 586 C CA . ASP A 1 71 ? 9.180 11.799 -9.249 1.00 87.00 71 ASP A CA 1
ATOM 587 C C . ASP A 1 71 ? 7.705 12.117 -9.587 1.00 87.00 71 ASP A C 1
ATOM 589 O O . ASP A 1 71 ? 7.149 13.128 -9.149 1.00 87.00 71 ASP A O 1
ATOM 593 N N . ALA A 1 72 ? 7.025 11.241 -10.335 1.00 85.94 72 ALA A N 1
ATOM 594 C CA . ALA A 1 72 ? 5.599 11.366 -10.624 1.00 85.94 72 ALA A CA 1
ATOM 595 C C . ALA A 1 72 ? 4.699 10.852 -9.487 1.00 85.94 72 ALA A C 1
ATOM 597 O O . ALA A 1 72 ? 3.558 11.312 -9.368 1.00 85.94 72 ALA A O 1
ATOM 598 N N . ILE A 1 73 ? 5.190 9.926 -8.650 1.00 84.12 73 ILE A N 1
ATOM 599 C CA . ILE A 1 73 ? 4.432 9.302 -7.547 1.00 84.12 73 ILE A CA 1
ATOM 600 C C . ILE A 1 73 ? 3.802 10.338 -6.603 1.00 84.12 73 ILE A C 1
ATOM 602 O O . ILE A 1 73 ? 2.607 10.213 -6.323 1.00 84.12 73 ILE A O 1
ATOM 606 N N . PRO A 1 74 ? 4.512 11.399 -6.161 1.00 84.31 74 PRO A N 1
ATOM 607 C CA . PRO A 1 74 ? 3.928 12.443 -5.317 1.00 84.31 74 PRO A CA 1
ATOM 608 C C . PRO A 1 74 ? 2.694 13.129 -5.914 1.00 84.31 74 PRO A C 1
ATOM 610 O O . PRO A 1 74 ? 1.933 13.764 -5.189 1.00 84.31 74 PRO A O 1
ATOM 613 N N . ASN A 1 75 ? 2.475 13.050 -7.228 1.00 84.06 75 ASN A N 1
ATOM 614 C CA . ASN A 1 75 ? 1.344 13.685 -7.903 1.00 84.06 75 ASN A CA 1
ATOM 615 C C . ASN A 1 75 ? 0.139 12.756 -8.085 1.00 84.06 75 ASN A C 1
ATOM 617 O O . ASN A 1 75 ? -0.885 13.192 -8.610 1.00 84.06 75 ASN A O 1
ATOM 621 N N . TRP A 1 76 ? 0.226 11.498 -7.655 1.00 85.25 76 TRP A N 1
ATOM 622 C CA . TRP A 1 76 ? -0.909 10.586 -7.709 1.00 85.25 76 TRP A CA 1
ATOM 623 C C . TRP A 1 76 ? -1.896 10.926 -6.590 1.00 85.25 76 TRP A C 1
ATOM 625 O O . TRP A 1 76 ? -1.526 11.053 -5.426 1.00 85.25 76 TRP A O 1
ATOM 635 N N . GLY A 1 77 ? -3.154 11.141 -6.972 1.00 84.31 77 GLY A N 1
ATOM 636 C CA . GLY A 1 77 ? -4.251 11.401 -6.045 1.00 84.31 77 GLY A CA 1
ATOM 637 C C . GLY A 1 77 ? -5.011 10.125 -5.680 1.00 84.31 77 GLY A C 1
ATOM 638 O O . GLY A 1 77 ? -4.833 9.092 -6.340 1.00 84.31 77 GLY A O 1
ATOM 639 N N . PRO A 1 78 ? -5.878 10.194 -4.658 1.00 88.94 78 PRO A N 1
ATOM 640 C CA . PRO A 1 78 ? -6.789 9.102 -4.353 1.00 88.94 78 PRO A CA 1
ATOM 641 C C . PRO A 1 78 ? -7.746 8.843 -5.524 1.00 88.94 78 PRO A C 1
ATOM 643 O O . PRO A 1 78 ? -7.923 9.677 -6.417 1.00 88.94 78 PRO A O 1
ATOM 646 N N . HIS A 1 79 ? -8.374 7.668 -5.528 1.00 90.75 79 HIS A N 1
ATOM 647 C CA . HIS A 1 79 ? -9.509 7.444 -6.418 1.00 90.75 79 HIS A CA 1
ATOM 648 C C . HIS A 1 79 ? -10.672 8.368 -6.017 1.00 90.75 79 HIS A C 1
ATOM 650 O O . HIS A 1 79 ? -10.798 8.740 -4.850 1.00 90.75 79 HIS A O 1
ATOM 656 N N . SER A 1 80 ? -11.517 8.740 -6.981 1.00 92.25 80 SER A N 1
ATOM 657 C CA . SER A 1 80 ? -12.613 9.699 -6.774 1.00 92.25 80 SER A CA 1
ATOM 658 C C . SER A 1 80 ? -13.655 9.236 -5.754 1.00 92.25 80 SER A C 1
ATOM 660 O O . SER A 1 80 ? -14.338 10.065 -5.171 1.00 92.25 80 SER A O 1
ATOM 662 N N . ASP A 1 81 ? -13.764 7.928 -5.533 1.00 93.31 81 ASP A N 1
ATOM 663 C CA . ASP A 1 81 ? -14.674 7.297 -4.576 1.00 93.31 81 ASP A CA 1
ATOM 664 C C . ASP A 1 81 ? -14.100 7.203 -3.154 1.00 93.31 81 ASP A C 1
ATOM 666 O O . ASP A 1 81 ? -14.753 6.658 -2.280 1.00 93.31 81 ASP A O 1
ATOM 670 N N . VAL A 1 82 ? -12.877 7.674 -2.888 1.00 93.69 82 VAL A N 1
ATOM 671 C CA . VAL A 1 82 ? -12.240 7.473 -1.572 1.00 93.69 82 VAL A CA 1
ATOM 672 C C . VAL A 1 82 ? -12.712 8.487 -0.534 1.00 93.69 82 VAL A C 1
ATOM 674 O O . VAL A 1 82 ? -12.934 8.111 0.613 1.00 93.69 82 VAL A O 1
ATOM 677 N N . ALA A 1 83 ? -12.834 9.761 -0.908 1.00 93.69 83 ALA A N 1
ATOM 678 C CA . ALA A 1 83 ? -12.980 10.850 0.058 1.00 93.69 83 ALA A CA 1
ATOM 679 C C . ALA A 1 83 ? -14.293 10.780 0.856 1.00 93.69 83 ALA A C 1
ATOM 681 O O . ALA A 1 83 ? -14.271 10.813 2.086 1.00 93.69 83 ALA A O 1
ATOM 682 N N . GLU A 1 84 ? -15.432 10.650 0.169 1.00 95.44 84 GLU A N 1
ATOM 683 C CA . GLU A 1 84 ? -16.754 10.663 0.811 1.00 95.44 84 GLU A CA 1
ATOM 684 C C . GLU A 1 84 ? -16.949 9.475 1.773 1.00 95.44 84 GLU A C 1
ATOM 686 O O . GLU A 1 84 ? -17.210 9.722 2.960 1.00 95.44 84 GLU A O 1
ATOM 691 N N . PRO A 1 85 ? -16.707 8.211 1.367 1.00 95.06 85 PRO A N 1
ATOM 692 C CA . PRO A 1 85 ? -16.941 7.074 2.253 1.00 95.06 85 PRO A CA 1
ATOM 693 C C . PRO A 1 85 ? -15.994 7.072 3.445 1.00 95.06 85 PRO A C 1
ATOM 695 O O . PRO A 1 85 ? -16.384 6.745 4.568 1.00 95.06 85 PRO A O 1
ATOM 698 N N . LEU A 1 86 ? -14.745 7.482 3.225 1.00 93.81 86 LEU A N 1
ATOM 699 C CA . LEU A 1 86 ? -13.751 7.569 4.283 1.00 93.81 86 LEU A CA 1
ATOM 700 C C . LEU A 1 86 ? -14.099 8.674 5.287 1.00 93.81 86 LEU A C 1
ATOM 702 O O . LEU A 1 86 ? -13.903 8.480 6.483 1.00 93.81 86 LEU A O 1
ATOM 706 N N . SER A 1 87 ? -14.690 9.784 4.834 1.00 93.94 87 SER A N 1
ATOM 707 C CA . SER A 1 87 ? -15.223 10.829 5.714 1.00 93.94 87 SER A CA 1
ATOM 708 C C . SER A 1 87 ? -16.351 10.309 6.612 1.00 93.94 87 SER A C 1
ATOM 710 O O . SER A 1 87 ? -16.338 10.525 7.827 1.00 93.94 87 SER A O 1
ATOM 712 N N . ARG A 1 88 ? -17.277 9.516 6.056 1.00 94.50 88 ARG A N 1
ATOM 713 C CA . ARG A 1 88 ? -18.347 8.865 6.832 1.00 94.50 88 ARG A CA 1
ATOM 714 C C . ARG A 1 88 ? -17.803 7.917 7.893 1.00 94.50 88 ARG A C 1
ATOM 716 O O . ARG A 1 88 ? -18.268 7.966 9.031 1.00 94.50 88 ARG A O 1
ATOM 723 N N . VAL A 1 89 ? -16.812 7.094 7.555 1.00 93.00 89 VAL A N 1
ATOM 724 C CA . VAL A 1 89 ? -16.150 6.206 8.528 1.00 93.00 89 VAL A CA 1
ATOM 725 C C . VAL A 1 89 ? -15.428 7.022 9.599 1.00 93.00 89 VAL A C 1
ATOM 727 O O . VAL A 1 89 ? -15.627 6.794 10.791 1.00 93.00 89 VAL A O 1
ATOM 730 N N . GLY A 1 90 ? -14.651 8.020 9.181 1.00 91.06 90 GLY A N 1
ATOM 731 C CA . GLY A 1 90 ? -13.854 8.858 10.069 1.00 91.06 90 GLY A CA 1
ATOM 732 C C . GLY A 1 90 ? -14.666 9.738 11.020 1.00 91.06 90 GLY A C 1
ATOM 733 O O . GLY A 1 90 ? -14.160 10.138 12.062 1.00 91.06 90 GLY A O 1
ATOM 734 N N . SER A 1 91 ? -15.945 9.985 10.718 1.00 90.56 91 SER A N 1
ATOM 735 C CA . SER A 1 91 ? -16.875 10.640 11.650 1.00 90.56 91 SER A CA 1
ATOM 736 C C . SER A 1 91 ? -17.238 9.779 12.869 1.00 90.56 91 SER A C 1
ATOM 738 O O . SER A 1 91 ? -17.827 10.286 13.822 1.00 90.56 91 SER A O 1
ATOM 740 N N . ARG A 1 92 ? -16.914 8.478 12.839 1.00 89.25 92 ARG A N 1
ATOM 741 C CA . ARG A 1 92 ? -17.282 7.496 13.873 1.00 89.25 92 ARG A CA 1
ATOM 742 C C . ARG A 1 92 ? -16.085 6.759 14.464 1.00 89.25 92 ARG A C 1
ATOM 744 O O . ARG A 1 92 ? -16.138 6.378 15.627 1.00 89.25 92 ARG A O 1
ATOM 751 N N . ILE A 1 93 ? -15.038 6.533 13.671 1.00 88.06 93 ILE A N 1
ATOM 752 C CA . ILE A 1 93 ? -13.878 5.713 14.041 1.00 88.06 93 ILE A CA 1
ATOM 753 C C . ILE A 1 93 ? -12.599 6.486 13.717 1.00 88.06 93 ILE A C 1
ATOM 755 O O . ILE A 1 93 ? -12.492 7.021 12.611 1.00 88.06 93 ILE A O 1
ATOM 759 N N . PRO A 1 94 ? -11.606 6.531 14.625 1.00 89.00 94 PRO A N 1
ATOM 760 C CA . PRO A 1 94 ? -10.324 7.156 14.335 1.00 89.00 94 PRO A CA 1
ATOM 761 C C . PRO A 1 94 ? -9.660 6.543 13.098 1.00 89.00 94 PRO A C 1
ATOM 763 O O . PRO A 1 94 ? -9.418 5.338 13.035 1.00 89.00 94 PRO A O 1
ATOM 766 N N . LEU A 1 95 ? -9.334 7.388 12.121 1.00 90.06 95 LEU A N 1
ATOM 767 C CA . LEU A 1 95 ? -8.614 6.964 10.926 1.00 90.06 95 LEU A CA 1
ATOM 768 C C . LEU A 1 95 ? -7.103 7.024 11.145 1.00 90.06 95 LEU A C 1
ATOM 770 O O . LEU A 1 95 ? -6.570 7.987 11.704 1.00 90.06 95 LEU A O 1
ATOM 774 N N . VAL A 1 96 ? -6.419 6.005 10.633 1.00 88.38 96 VAL A N 1
ATOM 775 C CA . VAL A 1 96 ? -4.962 5.862 10.655 1.00 88.38 96 VAL A CA 1
ATOM 776 C C . VAL A 1 96 ? -4.484 5.623 9.230 1.00 88.38 96 VAL A C 1
ATOM 778 O O . VAL A 1 96 ? -4.997 4.740 8.543 1.00 88.38 96 VAL A O 1
ATOM 781 N N . LEU A 1 97 ? -3.485 6.388 8.787 1.00 87.75 97 LEU A N 1
ATOM 782 C CA . LEU A 1 97 ? -2.835 6.158 7.500 1.00 87.75 97 LEU A CA 1
ATOM 783 C C . LEU A 1 97 ? -1.486 5.476 7.732 1.00 87.75 97 LEU A C 1
ATOM 785 O O . LEU A 1 97 ? -0.535 6.108 8.192 1.00 87.75 97 LEU A O 1
ATOM 789 N N . LEU A 1 98 ? -1.408 4.197 7.370 1.00 86.25 98 LEU A N 1
ATOM 790 C CA . LEU A 1 98 ? -0.169 3.430 7.335 1.00 86.25 98 LEU A CA 1
ATOM 791 C C . LEU A 1 98 ? 0.337 3.350 5.893 1.00 86.25 98 LEU A C 1
ATOM 793 O O . LEU A 1 98 ? -0.311 2.744 5.042 1.00 86.25 98 LEU A O 1
ATOM 797 N N . LEU A 1 99 ? 1.486 3.965 5.610 1.00 80.50 99 LEU A N 1
ATOM 798 C CA . LEU A 1 99 ? 1.998 4.077 4.248 1.00 80.50 99 LEU A CA 1
ATOM 799 C C . LEU A 1 99 ? 3.474 3.683 4.152 1.00 80.50 99 LEU A C 1
ATOM 801 O O . LEU A 1 99 ? 4.330 4.226 4.836 1.00 80.50 99 LEU A O 1
ATOM 805 N N . ASN A 1 100 ? 3.802 2.800 3.216 1.00 79.75 100 ASN A N 1
ATOM 806 C CA . ASN A 1 100 ? 5.182 2.632 2.769 1.00 79.75 100 ASN A CA 1
ATOM 807 C C . ASN A 1 100 ? 5.453 3.642 1.646 1.00 79.75 100 ASN A C 1
ATOM 809 O O . ASN A 1 100 ? 5.098 3.396 0.495 1.00 79.75 100 ASN A O 1
ATOM 813 N N . ALA A 1 101 ? 6.011 4.801 2.001 1.00 77.62 101 ALA A N 1
ATOM 814 C CA . ALA A 1 101 ? 6.364 5.882 1.081 1.00 77.62 101 ALA A CA 1
ATOM 815 C C . ALA A 1 101 ? 7.443 6.795 1.687 1.00 77.62 101 ALA A C 1
ATOM 817 O O . ALA A 1 101 ? 7.843 6.641 2.838 1.00 77.62 101 ALA A O 1
ATOM 818 N N . MET A 1 102 ? 7.889 7.787 0.915 1.00 79.88 102 MET A N 1
ATOM 819 C CA . MET A 1 102 ? 8.751 8.863 1.413 1.00 79.88 102 MET A CA 1
ATOM 820 C C . MET A 1 102 ? 8.006 9.677 2.487 1.00 79.88 102 MET A C 1
ATOM 822 O O . MET A 1 102 ? 6.858 10.066 2.271 1.00 79.88 102 MET A O 1
ATOM 826 N N . ASN A 1 103 ? 8.650 9.945 3.631 1.00 75.44 103 ASN A N 1
ATOM 827 C CA . ASN A 1 103 ? 8.022 10.596 4.797 1.00 75.44 103 ASN A CA 1
ATOM 828 C C . ASN A 1 103 ? 7.349 11.936 4.461 1.00 75.44 103 ASN A C 1
ATOM 830 O O . ASN A 1 103 ? 6.279 12.243 4.982 1.00 75.44 103 ASN A O 1
ATOM 834 N N . GLU A 1 104 ? 7.944 12.705 3.552 1.00 78.88 104 GLU A N 1
ATOM 835 C CA . GLU A 1 104 ? 7.423 13.989 3.064 1.00 78.88 104 GLU A CA 1
ATOM 836 C C . GLU A 1 104 ? 6.044 13.892 2.389 1.00 78.88 104 GLU A C 1
ATOM 838 O O . GLU A 1 104 ? 5.341 14.893 2.266 1.00 78.88 104 GLU A O 1
ATOM 843 N N . LEU A 1 105 ? 5.615 12.691 1.984 1.00 81.31 105 LEU A N 1
ATOM 844 C CA . LEU A 1 105 ? 4.324 12.483 1.333 1.00 81.31 105 LEU A CA 1
ATOM 845 C C . LEU A 1 105 ? 3.168 12.245 2.306 1.00 81.31 105 LEU A C 1
ATOM 847 O O . LEU A 1 105 ? 2.022 12.304 1.868 1.00 81.31 105 LEU A O 1
ATOM 851 N N . ILE A 1 106 ? 3.420 11.990 3.598 1.00 82.00 106 ILE A N 1
ATOM 852 C CA . ILE A 1 106 ? 2.350 11.669 4.564 1.00 82.00 106 ILE A CA 1
ATOM 853 C C . ILE A 1 106 ? 1.334 12.808 4.639 1.00 82.00 106 ILE A C 1
ATOM 855 O O . ILE A 1 106 ? 0.155 12.590 4.373 1.00 82.00 106 ILE A O 1
ATOM 859 N N . LEU A 1 107 ? 1.791 14.019 4.978 1.00 82.25 107 LEU A N 1
ATOM 860 C CA . LEU A 1 107 ? 0.905 15.163 5.218 1.00 82.25 107 LEU A CA 1
ATOM 861 C C . LEU A 1 107 ? 0.121 15.531 3.957 1.00 82.25 107 LEU A C 1
ATOM 863 O O . LEU A 1 107 ? -1.093 15.710 4.010 1.00 82.25 107 LEU A O 1
ATOM 867 N N . ARG A 1 108 ? 0.797 15.534 2.803 1.00 85.56 108 ARG A N 1
ATOM 868 C CA . ARG A 1 108 ? 0.172 15.795 1.502 1.00 85.56 108 ARG A CA 1
ATOM 869 C C . ARG A 1 108 ? -0.875 14.739 1.135 1.00 85.56 108 ARG A C 1
ATOM 871 O O . ARG A 1 108 ? -1.904 15.072 0.554 1.00 85.56 108 ARG A O 1
ATOM 878 N N . ASN A 1 109 ? -0.623 13.464 1.436 1.00 85.75 109 ASN A N 1
ATOM 879 C CA . ASN A 1 109 ? -1.595 12.400 1.186 1.00 85.75 109 ASN A CA 1
ATOM 880 C C . ASN A 1 109 ? -2.794 12.504 2.131 1.00 85.75 109 ASN A C 1
ATOM 882 O O . ASN A 1 109 ? -3.918 12.350 1.667 1.00 85.75 109 ASN A O 1
ATOM 886 N N . ILE A 1 110 ? -2.572 12.819 3.410 1.00 86.50 110 ILE A N 1
ATOM 887 C CA . ILE A 1 110 ? -3.648 13.075 4.377 1.00 86.50 110 ILE A CA 1
ATOM 888 C C . ILE A 1 110 ? -4.558 14.206 3.888 1.00 86.50 110 ILE A C 1
ATOM 890 O O . ILE A 1 110 ? -5.769 14.020 3.813 1.00 86.50 110 ILE A O 1
ATOM 894 N N . GLU A 1 111 ? -3.980 15.337 3.481 1.00 87.44 111 GLU A N 1
ATOM 895 C CA . GLU A 1 111 ? -4.732 16.482 2.958 1.00 87.44 111 GLU A CA 1
ATOM 896 C C . GLU A 1 111 ? -5.585 16.093 1.738 1.00 87.44 111 GLU A C 1
ATOM 898 O O . GLU A 1 111 ? -6.771 16.412 1.654 1.00 87.44 111 GLU A O 1
ATOM 903 N N . ARG A 1 112 ? -5.004 15.330 0.807 1.00 88.62 112 ARG A N 1
ATOM 904 C CA . ARG A 1 112 ? -5.684 14.885 -0.417 1.00 88.62 112 ARG A CA 1
ATOM 905 C C . ARG A 1 112 ? -6.785 13.861 -0.199 1.00 88.62 112 ARG A C 1
ATOM 907 O O . ARG A 1 112 ? -7.651 13.753 -1.061 1.00 88.62 112 ARG A O 1
ATOM 914 N N . LEU A 1 113 ? -6.742 13.095 0.889 1.00 89.69 113 LEU A N 1
ATOM 915 C CA . LEU A 1 113 ? -7.798 12.134 1.207 1.00 89.69 113 LEU A CA 1
ATOM 916 C C . LEU A 1 113 ? -9.111 12.831 1.579 1.00 89.69 113 LEU A C 1
ATOM 918 O O . LEU A 1 113 ? -10.151 12.189 1.479 1.00 89.69 113 LEU A O 1
ATOM 922 N N . GLN A 1 114 ? -9.069 14.117 1.965 1.00 89.50 114 GLN A N 1
ATOM 923 C CA . GLN A 1 114 ? -10.253 14.933 2.276 1.00 89.50 114 GLN A CA 1
ATOM 924 C C . GLN A 1 114 ? -11.200 14.262 3.293 1.00 89.50 114 GLN A C 1
ATOM 926 O O . GLN A 1 114 ? -12.417 14.417 3.240 1.00 89.50 114 GLN A O 1
ATOM 931 N N . ALA A 1 115 ? -10.620 13.510 4.227 1.00 89.94 115 ALA A N 1
ATOM 932 C CA . ALA A 1 115 ? -11.302 12.777 5.286 1.00 89.94 115 ALA A CA 1
ATOM 933 C C . ALA A 1 115 ? -10.687 13.163 6.646 1.00 89.94 115 ALA A C 1
ATOM 935 O O . ALA A 1 115 ? -9.551 13.651 6.672 1.00 89.94 115 ALA A O 1
ATOM 936 N N . PRO A 1 116 ? -11.387 12.959 7.778 1.00 88.62 116 PRO A N 1
ATOM 937 C CA . PRO A 1 116 ? -10.954 13.439 9.089 1.00 88.62 116 PRO A CA 1
ATOM 938 C C . PRO A 1 116 ? -9.861 12.536 9.687 1.00 88.62 116 PRO A C 1
ATOM 940 O O . PRO A 1 116 ? -10.051 11.846 10.686 1.00 88.62 116 PRO A O 1
ATOM 943 N N . PHE A 1 117 ? -8.688 12.532 9.058 1.00 84.12 117 PHE A N 1
ATOM 944 C CA . PHE A 1 117 ? -7.471 11.976 9.633 1.00 84.12 117 PHE A CA 1
ATOM 945 C C . PHE A 1 117 ? -6.898 12.952 10.652 1.00 84.12 117 PHE A C 1
ATOM 947 O O . PHE A 1 117 ? -6.686 14.127 10.352 1.00 84.12 117 PHE A O 1
ATOM 954 N N . ASN A 1 118 ? -6.547 12.450 11.832 1.00 74.25 118 ASN A N 1
ATOM 955 C CA . ASN A 1 118 ? -5.608 13.171 12.677 1.00 74.25 118 ASN A CA 1
ATOM 956 C C . ASN A 1 118 ? -4.203 12.989 12.079 1.00 74.25 118 ASN A C 1
ATOM 958 O O . ASN A 1 118 ? -3.756 11.859 11.867 1.00 74.25 118 ASN A O 1
ATOM 962 N N . ALA A 1 119 ? -3.510 14.095 11.801 1.00 62.41 119 ALA A N 1
ATOM 963 C CA . ALA A 1 119 ? -2.175 14.089 11.207 1.00 62.41 119 ALA A CA 1
ATOM 964 C C . ALA A 1 119 ? -1.163 13.260 12.022 1.00 62.41 119 ALA A C 1
ATOM 966 O O . ALA A 1 119 ? -0.271 12.636 11.448 1.00 62.41 119 ALA A O 1
ATOM 967 N N . GLU A 1 120 ? -1.341 13.178 13.344 1.00 63.44 120 GLU A N 1
ATOM 968 C CA . GLU A 1 120 ? -0.503 12.382 14.252 1.00 63.44 120 GLU A CA 1
ATOM 969 C C . GLU A 1 120 ? -0.662 10.862 14.062 1.00 63.44 120 GLU A C 1
ATOM 971 O O . GLU A 1 120 ? 0.207 10.080 14.466 1.00 63.44 120 GLU A O 1
ATOM 976 N N . HIS A 1 121 ? -1.753 10.434 13.417 1.00 66.00 121 HIS A N 1
ATOM 977 C CA . HIS A 1 121 ? -2.042 9.037 13.081 1.00 66.00 121 HIS A CA 1
ATOM 978 C C . HIS A 1 121 ? -1.537 8.646 11.683 1.00 66.00 121 HIS A C 1
ATOM 980 O O . HIS A 1 121 ? -1.724 7.508 11.245 1.00 66.00 121 HIS A O 1
ATOM 986 N N . GLY A 1 122 ? -0.883 9.571 10.976 1.00 61.75 122 GLY A N 1
ATOM 987 C CA . GLY A 1 122 ? -0.131 9.278 9.765 1.00 61.75 122 GLY A CA 1
ATOM 988 C C . GLY A 1 122 ? 1.243 8.714 10.099 1.00 61.75 122 GLY A C 1
ATOM 989 O O . GLY A 1 122 ? 2.048 9.364 10.766 1.00 61.75 122 GLY A O 1
ATOM 990 N N . ARG A 1 123 ? 1.554 7.519 9.599 1.00 68.75 123 ARG A N 1
ATOM 991 C CA . ARG A 1 123 ? 2.899 6.943 9.675 1.00 68.75 123 ARG A CA 1
ATOM 992 C C . ARG A 1 123 ? 3.352 6.536 8.283 1.00 68.75 123 ARG A C 1
ATOM 994 O O . ARG A 1 123 ? 2.691 5.736 7.623 1.00 68.75 123 ARG A O 1
ATOM 1001 N N . ALA A 1 124 ? 4.512 7.044 7.876 1.00 60.72 124 ALA A N 1
ATOM 1002 C CA . ALA A 1 124 ? 5.289 6.432 6.813 1.00 60.72 124 ALA A CA 1
ATOM 1003 C C . ALA A 1 124 ? 6.669 6.026 7.303 1.00 60.72 124 ALA A C 1
ATOM 1005 O O . ALA A 1 124 ? 7.259 6.676 8.167 1.00 60.72 124 ALA A O 1
ATOM 1006 N N . GLY A 1 125 ? 7.143 4.919 6.742 1.00 59.34 125 GLY A N 1
ATOM 1007 C CA . GLY A 1 125 ? 8.534 4.514 6.812 1.00 59.34 125 GLY A CA 1
ATOM 1008 C C . GLY A 1 125 ? 9.226 4.912 5.516 1.00 59.34 125 GLY A C 1
ATOM 1009 O O . GLY A 1 125 ? 8.972 4.306 4.475 1.00 59.34 125 GLY A O 1
ATOM 1010 N N . SER A 1 126 ? 10.119 5.904 5.579 1.00 55.50 126 SER A N 1
ATOM 1011 C CA . SER A 1 126 ? 11.027 6.247 4.472 1.00 55.50 126 SER A CA 1
ATOM 1012 C C . SER A 1 126 ? 11.863 5.043 4.037 1.00 55.50 126 SER A C 1
ATOM 1014 O O . SER A 1 126 ? 12.180 4.895 2.856 1.00 55.50 126 SER A O 1
ATOM 1016 N N . ILE A 1 127 ? 12.168 4.174 5.001 1.00 59.34 127 ILE A N 1
ATOM 1017 C CA . ILE A 1 127 ? 12.658 2.816 4.818 1.00 59.34 127 ILE A CA 1
ATOM 1018 C C . ILE A 1 127 ? 11.467 1.876 4.967 1.00 59.34 127 ILE A C 1
ATOM 1020 O O . ILE A 1 127 ? 10.710 1.982 5.934 1.00 59.34 127 ILE A O 1
ATOM 1024 N N . LEU A 1 128 ? 11.329 0.950 4.023 1.00 58.09 128 LEU A N 1
ATOM 1025 C CA . LEU A 1 128 ? 10.258 -0.035 4.022 1.00 58.09 128 LEU A CA 1
ATOM 1026 C C . LEU A 1 128 ? 10.176 -0.778 5.368 1.00 58.09 128 LEU A C 1
ATOM 1028 O O . LEU A 1 128 ? 11.106 -1.488 5.760 1.00 58.09 128 LEU A O 1
ATOM 1032 N N . GLN A 1 129 ? 9.058 -0.597 6.066 1.00 67.00 129 GLN A N 1
ATOM 1033 C CA . GLN A 1 129 ? 8.764 -1.257 7.336 1.00 67.00 129 GLN A CA 1
ATOM 1034 C C . GLN A 1 129 ? 7.905 -2.500 7.103 1.00 67.00 129 GLN A C 1
ATOM 1036 O O . GLN A 1 129 ? 7.125 -2.570 6.148 1.00 67.00 129 GLN A O 1
ATOM 1041 N N . THR A 1 130 ? 8.028 -3.480 7.997 1.00 78.88 130 THR A N 1
ATOM 1042 C CA . THR A 1 130 ? 7.088 -4.608 8.024 1.00 78.88 130 THR A CA 1
ATOM 1043 C C . THR A 1 130 ? 5.705 -4.120 8.457 1.00 78.88 130 THR A C 1
ATOM 1045 O O . THR A 1 130 ? 5.591 -3.133 9.193 1.00 78.88 130 THR A O 1
ATOM 1048 N N . LEU A 1 131 ? 4.642 -4.824 8.053 1.00 82.56 131 LEU A N 1
ATOM 1049 C CA . LEU A 1 131 ? 3.286 -4.472 8.482 1.00 82.56 131 LEU A CA 1
ATOM 1050 C C . LEU A 1 131 ? 3.174 -4.451 10.012 1.00 82.56 131 LEU A C 1
ATOM 1052 O O . LEU A 1 131 ? 2.628 -3.507 10.574 1.00 82.56 131 LEU A O 1
ATOM 1056 N N . SER A 1 132 ? 3.739 -5.447 10.698 1.00 82.88 132 SER A N 1
ATOM 1057 C CA . SER A 1 132 ? 3.665 -5.556 12.158 1.00 82.88 132 SER A CA 1
ATOM 1058 C C . SER A 1 132 ? 4.314 -4.366 12.872 1.00 82.88 132 SER A C 1
ATOM 1060 O O . SER A 1 132 ? 3.802 -3.907 13.890 1.00 82.88 132 SER A O 1
ATOM 1062 N N . GLU A 1 133 ? 5.437 -3.852 12.362 1.00 83.25 133 GLU A N 1
ATOM 1063 C CA . GLU A 1 133 ? 6.058 -2.629 12.891 1.00 83.25 133 GLU A CA 1
ATOM 1064 C C . GLU A 1 133 ? 5.162 -1.414 12.675 1.00 83.25 133 GLU A C 1
ATOM 1066 O O . GLU A 1 133 ? 4.914 -0.666 13.620 1.00 83.25 133 GLU A O 1
ATOM 1071 N N . GLY A 1 134 ? 4.63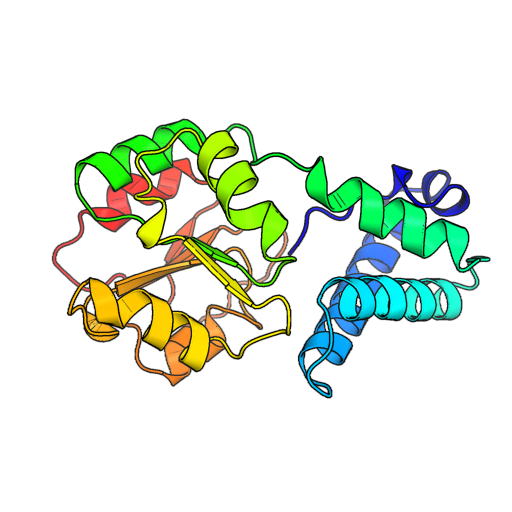9 -1.261 11.458 1.00 83.31 134 GLY A N 1
ATOM 1072 C CA . GLY A 1 134 ? 3.731 -0.179 11.102 1.00 83.31 134 GLY A CA 1
ATOM 1073 C C . GLY A 1 134 ? 2.490 -0.141 11.989 1.00 83.31 134 GLY A C 1
ATOM 1074 O O . GLY A 1 134 ? 2.189 0.885 12.596 1.00 83.31 134 GLY A O 1
ATOM 1075 N N . ILE A 1 135 ? 1.824 -1.288 12.143 1.00 84.94 135 ILE A N 1
ATOM 1076 C CA . ILE A 1 135 ? 0.651 -1.443 13.006 1.00 84.94 135 ILE A CA 1
ATOM 1077 C C . ILE A 1 135 ? 0.992 -1.090 14.454 1.00 84.94 135 ILE A C 1
ATOM 1079 O O . ILE A 1 135 ? 0.279 -0.288 15.045 1.00 84.94 135 ILE A O 1
ATOM 1083 N N . ARG A 1 136 ? 2.103 -1.582 15.024 1.00 81.06 136 ARG A N 1
ATOM 1084 C CA . ARG A 1 136 ? 2.504 -1.223 16.401 1.00 81.06 136 ARG A CA 1
ATOM 1085 C C . ARG A 1 136 ? 2.729 0.281 16.582 1.00 81.06 136 ARG A C 1
ATOM 1087 O O . ARG A 1 136 ? 2.325 0.839 17.602 1.00 81.06 136 ARG A O 1
ATOM 1094 N N . LEU A 1 137 ? 3.366 0.939 15.614 1.00 79.75 137 LEU A N 1
ATOM 1095 C CA . LEU A 1 137 ? 3.623 2.384 15.658 1.00 79.75 137 LEU A CA 1
ATOM 1096 C C . LEU A 1 137 ? 2.335 3.211 15.549 1.00 79.75 137 LEU A C 1
ATOM 1098 O O . LEU A 1 137 ? 2.222 4.256 16.189 1.00 79.75 137 LEU A O 1
ATOM 1102 N N . CYS A 1 138 ? 1.371 2.740 14.760 1.00 80.25 138 CYS A N 1
ATOM 1103 C CA . CYS A 1 138 ? 0.054 3.349 14.605 1.00 80.25 138 CYS A CA 1
ATOM 1104 C C . CYS A 1 138 ? -0.875 3.100 15.804 1.00 80.25 138 CYS A C 1
ATOM 1106 O O . CYS A 1 138 ? -1.618 3.991 16.198 1.00 80.25 138 CYS A O 1
ATOM 1108 N N . ALA A 1 139 ? -0.816 1.903 16.387 1.00 81.00 139 ALA A N 1
ATOM 1109 C CA . ALA A 1 139 ? -1.642 1.465 17.509 1.00 81.00 139 ALA A CA 1
ATOM 1110 C C . ALA A 1 139 ? -1.311 2.200 18.811 1.00 81.00 139 ALA A C 1
ATOM 1112 O O . ALA A 1 139 ? -2.195 2.555 19.588 1.00 81.00 139 ALA A O 1
ATOM 1113 N N . ARG A 1 140 ? -0.012 2.415 19.061 1.00 79.56 140 ARG A N 1
ATOM 1114 C CA . ARG A 1 140 ? 0.502 2.857 20.362 1.00 79.56 140 ARG A CA 1
ATOM 1115 C C . ARG A 1 140 ? -0.102 4.180 20.864 1.00 79.56 140 ARG A C 1
ATOM 1117 O O . ARG A 1 140 ? -0.461 4.208 22.037 1.00 79.56 140 ARG A O 1
ATOM 1124 N N . PRO A 1 141 ? -0.237 5.251 20.055 1.00 77.25 141 PRO A N 1
ATOM 1125 C CA . PRO A 1 141 ? -0.854 6.500 20.515 1.00 77.25 141 PRO A CA 1
ATOM 1126 C C . PRO A 1 141 ? -2.347 6.364 20.834 1.00 77.25 141 PRO A C 1
ATOM 1128 O O . PRO A 1 141 ? -2.862 7.110 21.656 1.00 77.25 141 PRO A O 1
ATOM 1131 N N . LEU A 1 142 ? -3.030 5.410 20.195 1.00 81.56 142 LEU A N 1
ATOM 1132 C CA . LEU A 1 142 ? -4.466 5.179 20.354 1.00 81.56 142 LEU A CA 1
ATOM 1133 C C . LEU A 1 142 ? -4.797 4.229 21.514 1.00 81.56 142 LEU A C 1
ATOM 1135 O O . LEU A 1 142 ? -5.959 4.098 21.885 1.00 81.56 142 LEU A O 1
ATOM 1139 N N . GLY A 1 143 ? -3.796 3.530 22.063 1.00 84.38 143 GLY A N 1
ATOM 1140 C CA . GLY A 1 143 ? -4.012 2.475 23.058 1.00 84.38 143 GLY A CA 1
ATOM 1141 C C . GLY A 1 143 ? -4.810 1.277 22.522 1.00 84.38 143 GLY A C 1
ATOM 1142 O O . GLY A 1 143 ? -5.306 0.477 23.308 1.00 84.38 143 GLY A O 1
ATOM 1143 N N . THR A 1 144 ? -4.949 1.158 21.198 1.00 84.62 144 THR A N 1
ATOM 1144 C CA . THR A 1 144 ? -5.767 0.140 20.526 1.00 84.62 144 THR A CA 1
ATOM 1145 C C . THR A 1 144 ? -4.974 -1.145 20.319 1.00 84.62 144 THR A C 1
ATOM 1147 O O . THR A 1 144 ? -3.796 -1.103 19.959 1.00 84.62 144 THR A O 1
ATOM 1150 N N . LYS A 1 145 ? -5.609 -2.303 20.503 1.00 85.12 145 LYS A N 1
ATOM 1151 C CA . LYS A 1 145 ? -5.009 -3.602 20.182 1.00 85.12 145 LYS A CA 1
ATOM 1152 C C . LYS A 1 145 ? -5.312 -3.997 18.738 1.00 85.12 145 LYS A C 1
ATOM 1154 O O . LYS A 1 145 ? -6.282 -3.528 18.160 1.00 85.12 145 LYS A O 1
ATOM 1159 N N . SER A 1 146 ? -4.522 -4.901 18.160 1.00 83.12 146 SER A N 1
ATOM 1160 C CA . SER A 1 146 ? -4.748 -5.405 16.794 1.00 83.12 146 SER A CA 1
ATOM 1161 C C . SER A 1 146 ? -6.126 -6.049 16.597 1.00 83.12 146 SER A C 1
ATOM 1163 O O . SER A 1 146 ? -6.693 -5.940 15.514 1.00 83.12 146 SER A O 1
ATOM 1165 N N . GLU A 1 147 ? -6.678 -6.674 17.640 1.00 84.62 147 GLU A N 1
ATOM 1166 C CA . GLU A 1 147 ? -8.010 -7.301 17.640 1.00 84.62 147 GLU A CA 1
ATOM 1167 C C . GLU A 1 147 ? -9.161 -6.299 17.453 1.00 84.62 147 GLU A C 1
ATOM 1169 O O . GLU A 1 147 ? -10.182 -6.652 16.863 1.00 84.62 147 GLU A O 1
ATOM 1174 N N . ASP A 1 148 ? -8.954 -5.046 17.868 1.00 86.06 148 ASP A N 1
ATOM 1175 C CA . ASP A 1 148 ? -9.929 -3.951 17.787 1.00 86.06 148 ASP A CA 1
ATOM 1176 C C . ASP A 1 148 ? -9.784 -3.128 16.492 1.00 86.06 148 ASP A C 1
ATOM 1178 O O . ASP A 1 148 ? -10.467 -2.123 16.291 1.00 86.06 148 ASP A O 1
ATOM 1182 N N . MET A 1 149 ? -8.859 -3.511 15.606 1.00 88.38 149 MET A N 1
ATOM 1183 C CA . MET A 1 149 ? -8.574 -2.778 14.375 1.00 88.38 149 MET A CA 1
ATOM 1184 C C . MET A 1 149 ? -9.351 -3.325 13.188 1.00 88.38 149 MET A C 1
ATOM 1186 O O . MET A 1 149 ? -9.447 -4.534 12.991 1.00 88.38 149 MET A O 1
ATOM 1190 N N . LEU A 1 150 ? -9.799 -2.405 12.334 1.00 92.25 150 LEU A N 1
ATOM 1191 C CA . LEU A 1 150 ? -10.203 -2.680 10.962 1.00 92.25 150 LEU A CA 1
ATOM 1192 C C . LEU A 1 150 ? -9.052 -2.335 10.013 1.00 92.25 150 LEU A C 1
ATOM 1194 O O . LEU A 1 150 ? -8.731 -1.163 9.816 1.00 92.25 150 LEU A O 1
ATOM 1198 N N . HIS A 1 151 ? -8.439 -3.350 9.406 1.00 93.19 151 HIS A N 1
ATOM 1199 C CA . HIS A 1 151 ? -7.392 -3.150 8.410 1.00 93.19 151 HIS A CA 1
ATOM 1200 C C . HIS A 1 151 ? -7.962 -3.179 6.989 1.00 93.19 151 HIS A C 1
ATOM 1202 O O . HIS A 1 151 ? -8.520 -4.181 6.541 1.00 93.19 151 HIS A O 1
ATOM 1208 N N . VAL A 1 152 ? -7.807 -2.069 6.267 1.00 93.69 152 VAL A N 1
ATOM 1209 C CA . VAL A 1 152 ? -8.323 -1.894 4.904 1.00 93.69 152 VAL A CA 1
ATOM 1210 C C . VAL A 1 152 ? -7.150 -1.756 3.945 1.00 93.69 152 VAL A C 1
ATOM 1212 O O . VAL A 1 152 ? -6.318 -0.864 4.107 1.00 93.69 152 VAL A O 1
ATOM 1215 N N . SER A 1 153 ? -7.079 -2.607 2.922 1.00 92.50 153 SER A N 1
ATOM 1216 C CA . SER A 1 153 ? -6.041 -2.489 1.895 1.00 92.50 153 SER A CA 1
ATOM 1217 C C . SER A 1 153 ? -6.506 -2.982 0.526 1.00 92.50 153 SER A C 1
ATOM 1219 O O . SER A 1 153 ? -7.418 -3.788 0.384 1.00 92.50 153 SER A O 1
ATOM 1221 N N . SER A 1 154 ? -5.822 -2.519 -0.519 1.00 89.56 154 SER A N 1
ATOM 1222 C CA . SER A 1 154 ? -5.887 -3.113 -1.857 1.00 89.56 154 SER A CA 1
ATOM 1223 C C . SER A 1 154 ? -4.782 -4.148 -2.085 1.00 89.56 154 SER A C 1
ATOM 1225 O O . SER A 1 154 ? -4.560 -4.551 -3.227 1.00 89.56 154 SER A O 1
ATOM 1227 N N . CYS A 1 155 ? -4.009 -4.551 -1.067 1.00 87.31 155 CYS A N 1
ATOM 1228 C CA . CYS A 1 155 ? -2.903 -5.506 -1.162 1.00 87.31 155 CYS A CA 1
ATOM 1229 C C . CYS A 1 155 ? -3.152 -6.773 -0.328 1.00 87.31 155 CYS A C 1
ATOM 1231 O O . CYS A 1 155 ? -3.093 -6.740 0.888 1.00 87.31 155 CYS A O 1
ATOM 1233 N N . LEU A 1 156 ? -3.363 -7.926 -0.974 1.00 87.19 156 LEU A N 1
ATOM 1234 C CA . LEU A 1 156 ? -3.528 -9.192 -0.253 1.00 87.19 156 LEU A CA 1
ATOM 1235 C C . LEU A 1 156 ? -2.180 -9.657 0.308 1.00 87.19 156 LEU A C 1
ATOM 1237 O O . LEU A 1 156 ? -2.036 -9.847 1.503 1.00 87.19 156 LEU A O 1
ATOM 1241 N N . ARG A 1 157 ? -1.163 -9.739 -0.557 1.00 85.50 157 ARG A N 1
ATOM 1242 C CA . ARG A 1 157 ? 0.153 -10.301 -0.220 1.00 85.50 157 ARG A CA 1
ATOM 1243 C C . ARG A 1 157 ? 0.953 -9.485 0.797 1.00 85.50 157 ARG A C 1
ATOM 1245 O O . ARG A 1 157 ? 1.622 -10.074 1.630 1.00 85.50 157 ARG A O 1
ATOM 1252 N N . CYS A 1 158 ? 0.944 -8.154 0.690 1.00 82.50 158 CYS A N 1
ATOM 1253 C CA . CYS A 1 158 ? 1.770 -7.296 1.554 1.00 82.50 158 CYS A CA 1
ATOM 1254 C C . CYS A 1 158 ? 1.056 -6.833 2.821 1.00 82.50 158 CYS A C 1
ATOM 1256 O O . CYS A 1 158 ? 1.738 -6.500 3.781 1.00 82.50 158 CYS A O 1
ATOM 1258 N N . ASP A 1 159 ? -0.279 -6.776 2.797 1.00 89.19 159 ASP A N 1
ATOM 1259 C CA . ASP A 1 159 ? -1.058 -6.157 3.869 1.00 89.19 159 ASP A CA 1
ATOM 1260 C C . ASP A 1 159 ? -2.031 -7.159 4.499 1.00 89.19 159 ASP A C 1
ATOM 1262 O O . ASP A 1 159 ? -1.917 -7.444 5.684 1.00 89.19 159 ASP A O 1
ATOM 1266 N N . LEU A 1 160 ? -2.949 -7.769 3.738 1.00 90.62 160 LEU A N 1
ATOM 1267 C CA . LEU A 1 160 ? -3.996 -8.587 4.372 1.00 90.62 160 LEU A CA 1
ATOM 1268 C C . LEU A 1 160 ? -3.528 -9.959 4.874 1.00 90.62 160 LEU A C 1
ATOM 1270 O O . LEU A 1 160 ? -3.981 -10.379 5.934 1.00 90.62 160 LEU A O 1
ATOM 1274 N N . MET A 1 161 ? -2.623 -10.641 4.164 1.00 90.00 161 MET A N 1
ATOM 1275 C CA . MET A 1 161 ? -2.049 -11.908 4.643 1.00 90.00 161 MET A CA 1
ATOM 1276 C C . MET A 1 161 ? -1.226 -11.678 5.920 1.00 90.00 161 MET A C 1
ATOM 1278 O O . MET A 1 161 ? -1.531 -12.314 6.924 1.00 90.00 161 MET A O 1
ATOM 1282 N N . PRO A 1 162 ? -0.293 -10.703 5.976 1.00 89.12 162 PRO A N 1
ATOM 1283 C CA . PRO A 1 162 ? 0.403 -10.430 7.229 1.00 89.12 162 PRO A CA 1
ATOM 1284 C C . PRO A 1 162 ? -0.522 -9.890 8.328 1.00 89.12 162 PRO A C 1
ATOM 1286 O O . PRO A 1 162 ? -0.267 -10.156 9.496 1.00 89.12 162 PRO A O 1
ATOM 1289 N N . ALA A 1 163 ? -1.593 -9.153 7.994 1.00 91.00 163 ALA A N 1
ATOM 1290 C CA . ALA A 1 163 ? -2.595 -8.712 8.970 1.00 91.00 163 ALA A CA 1
ATOM 1291 C C . ALA A 1 163 ? -3.311 -9.902 9.620 1.00 91.00 163 ALA A C 1
ATOM 1293 O O . ALA A 1 163 ? -3.538 -9.891 10.829 1.00 91.00 163 ALA A O 1
ATOM 1294 N N . HIS A 1 164 ? -3.643 -10.923 8.824 1.00 90.44 164 HIS A N 1
ATOM 1295 C CA . HIS A 1 164 ? -4.187 -12.184 9.317 1.00 90.44 164 HIS A CA 1
ATOM 1296 C C . HIS A 1 164 ? -3.181 -12.884 10.243 1.00 90.44 164 HIS A C 1
ATOM 1298 O O . HIS A 1 164 ? -3.518 -13.180 11.387 1.00 90.44 164 HIS A O 1
ATOM 1304 N N . ASP A 1 165 ? -1.927 -13.039 9.807 1.00 89.81 165 ASP A N 1
ATOM 1305 C CA . ASP A 1 165 ? -0.893 -13.752 10.572 1.00 89.81 165 ASP A CA 1
ATOM 1306 C C . ASP A 1 165 ? -0.560 -13.085 11.927 1.00 89.81 165 ASP A C 1
ATOM 1308 O O . ASP A 1 165 ? -0.116 -13.758 12.856 1.00 89.81 165 ASP A O 1
ATOM 1312 N N . ILE A 1 166 ? -0.780 -11.769 12.072 1.00 87.50 166 ILE A N 1
ATOM 1313 C CA . ILE A 1 166 ? -0.587 -11.038 13.342 1.00 87.50 166 ILE A CA 1
ATOM 1314 C C . ILE A 1 166 ? -1.869 -10.853 14.166 1.00 87.50 166 ILE A C 1
ATOM 1316 O O . ILE A 1 166 ? -1.851 -10.121 15.158 1.00 87.50 166 ILE A O 1
ATOM 1320 N N . GLY A 1 167 ? -2.975 -11.488 13.771 1.00 87.62 167 GLY A N 1
ATOM 1321 C CA . GLY A 1 167 ? -4.214 -11.509 14.549 1.00 87.62 167 GLY A CA 1
ATOM 1322 C C . GLY A 1 167 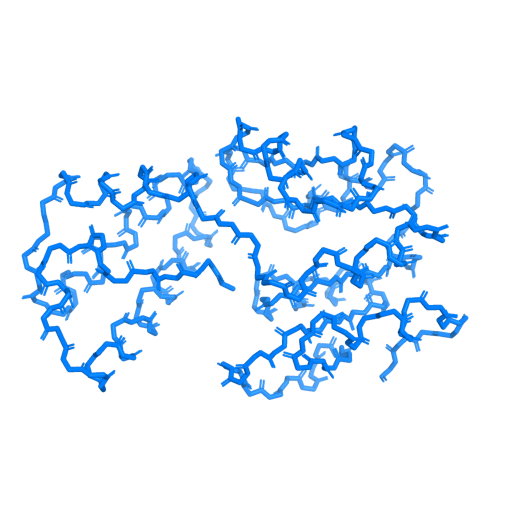? -5.060 -10.237 14.458 1.00 87.62 167 GLY A C 1
ATOM 1323 O O . GLY A 1 167 ? -5.709 -9.867 15.435 1.00 87.62 167 GLY A O 1
ATOM 1324 N N . ILE A 1 168 ? -5.062 -9.535 13.318 1.00 90.62 168 ILE A N 1
ATOM 1325 C CA . ILE A 1 168 ? -6.100 -8.528 13.046 1.00 90.62 168 ILE A CA 1
ATOM 1326 C C . ILE A 1 168 ? -7.375 -9.260 12.626 1.00 90.62 168 ILE A C 1
ATOM 1328 O O . ILE A 1 168 ? -7.399 -9.931 11.591 1.00 90.62 168 ILE A O 1
ATOM 1332 N N . ASN A 1 169 ? -8.448 -9.096 13.401 1.00 88.69 169 ASN A N 1
ATOM 1333 C CA . ASN A 1 169 ? -9.723 -9.770 13.150 1.00 88.69 169 ASN A CA 1
ATOM 1334 C C . ASN A 1 169 ? -10.446 -9.163 11.944 1.00 88.69 169 ASN A C 1
ATOM 1336 O O . ASN A 1 169 ? -10.743 -9.863 10.978 1.00 88.69 169 ASN A O 1
ATOM 1340 N N . ASN A 1 170 ? -10.649 -7.845 11.948 1.00 92.06 170 ASN A N 1
ATOM 1341 C CA . ASN A 1 170 ? -11.434 -7.167 10.922 1.00 92.06 170 ASN A CA 1
ATOM 1342 C C . ASN A 1 170 ? -10.552 -6.742 9.750 1.00 92.06 170 ASN A C 1
ATOM 1344 O O . ASN A 1 170 ? -9.658 -5.904 9.892 1.00 92.06 170 ASN A O 1
ATOM 1348 N N . LYS A 1 171 ? -10.800 -7.312 8.570 1.00 93.25 171 LYS A N 1
ATOM 1349 C CA . LYS A 1 171 ? -9.998 -7.061 7.368 1.00 93.25 171 LYS A CA 1
ATOM 1350 C C . LYS A 1 171 ? -10.905 -6.842 6.169 1.00 93.25 171 LYS A C 1
ATOM 1352 O O . LYS A 1 171 ? -11.845 -7.602 5.954 1.00 93.25 171 LYS A O 1
ATOM 1357 N N . VAL A 1 172 ? -10.595 -5.829 5.368 1.00 94.06 172 VAL A N 1
ATOM 1358 C CA . VAL A 1 172 ? -11.332 -5.508 4.142 1.00 94.06 172 VAL A CA 1
ATOM 1359 C C . VAL A 1 172 ? -10.362 -5.362 2.979 1.00 94.06 172 VAL A C 1
ATOM 1361 O O . VAL A 1 172 ? -9.424 -4.559 3.029 1.00 94.06 172 VAL A O 1
ATOM 1364 N N . VAL A 1 173 ? -10.606 -6.121 1.910 1.00 93.19 173 VAL A N 1
ATOM 1365 C CA . VAL A 1 173 ? -9.931 -5.936 0.627 1.00 93.19 173 VAL A CA 1
ATOM 1366 C C . VAL A 1 173 ? -10.774 -5.051 -0.282 1.00 93.19 173 VAL A C 1
ATOM 1368 O O . VAL A 1 173 ? -11.910 -5.383 -0.609 1.00 93.19 173 VAL A O 1
ATOM 1371 N N . ILE A 1 174 ? -10.196 -3.940 -0.742 1.00 92.81 174 ILE A N 1
ATOM 1372 C CA . ILE A 1 174 ? -10.762 -3.179 -1.864 1.00 92.81 174 ILE A CA 1
ATOM 1373 C C . ILE A 1 174 ? -10.243 -3.814 -3.157 1.00 92.81 174 ILE A C 1
ATOM 1375 O O . ILE A 1 174 ? -9.083 -3.607 -3.538 1.00 92.81 174 ILE A O 1
ATOM 1379 N N . ASN A 1 175 ? -11.083 -4.606 -3.825 1.00 90.88 175 ASN A N 1
ATOM 1380 C CA . ASN A 1 175 ? -10.757 -5.296 -5.070 1.00 90.88 175 ASN A CA 1
ATOM 1381 C C . ASN A 1 175 ? -11.479 -4.659 -6.263 1.00 90.88 175 ASN A C 1
ATOM 1383 O O . ASN A 1 175 ? -12.636 -4.950 -6.554 1.00 90.88 175 ASN A O 1
ATOM 1387 N N . ARG A 1 176 ? -10.760 -3.843 -7.039 1.00 89.12 176 ARG A N 1
ATOM 1388 C CA . ARG A 1 176 ? -11.293 -3.215 -8.262 1.00 89.12 176 ARG A CA 1
ATOM 1389 C C . ARG A 1 176 ? -11.178 -4.134 -9.492 1.00 89.12 176 ARG A C 1
ATOM 1391 O O . ARG A 1 176 ? -10.917 -3.659 -10.594 1.00 89.12 176 ARG A O 1
ATOM 1398 N N . GLY A 1 177 ? -11.316 -5.448 -9.296 1.00 82.00 177 GLY A N 1
ATOM 1399 C CA . GLY A 1 177 ? -11.220 -6.475 -10.345 1.00 82.00 177 GLY A CA 1
ATOM 1400 C C . GLY A 1 177 ? -9.797 -6.938 -10.674 1.00 82.00 177 GLY A C 1
ATOM 1401 O O . GLY A 1 177 ? -9.572 -7.534 -11.722 1.00 82.00 177 GLY A O 1
ATOM 1402 N N . GLN A 1 178 ? -8.819 -6.653 -9.810 1.00 71.25 178 GLN A N 1
ATOM 1403 C CA . GLN A 1 178 ? -7.414 -6.996 -10.070 1.00 71.25 178 GLN A CA 1
ATOM 1404 C C . GLN A 1 178 ? -6.989 -8.336 -9.465 1.00 71.25 178 GLN A C 1
ATOM 1406 O O . GLN A 1 178 ? -5.872 -8.785 -9.726 1.00 71.25 178 GLN A O 1
ATOM 1411 N N . LYS A 1 179 ? -7.814 -8.940 -8.603 1.00 68.88 179 LYS A N 1
ATOM 1412 C CA . LYS A 1 179 ? -7.394 -10.067 -7.764 1.00 68.88 179 LYS A CA 1
ATOM 1413 C C . LYS A 1 179 ? -8.414 -11.176 -7.725 1.00 68.88 179 LYS A C 1
ATOM 1415 O O . LYS A 1 179 ? -9.614 -10.923 -7.755 1.00 68.88 179 LYS A O 1
ATOM 1420 N N . SER A 1 180 ? -7.901 -12.392 -7.605 1.00 74.06 180 SER A N 1
ATOM 1421 C CA . SER A 1 180 ? -8.702 -13.556 -7.265 1.00 74.06 180 SER A CA 1
ATOM 1422 C C . SER A 1 180 ? -9.000 -13.564 -5.760 1.00 74.06 180 SER A C 1
ATOM 1424 O O . SER A 1 180 ? -8.142 -13.128 -4.979 1.00 74.06 180 SER A O 1
ATOM 1426 N N . PRO A 1 181 ? -10.169 -14.079 -5.346 1.00 68.25 181 PRO A N 1
ATOM 1427 C CA . PRO A 1 181 ? -10.495 -14.264 -3.939 1.00 68.25 181 PRO A CA 1
ATOM 1428 C C . PRO A 1 181 ? -9.405 -15.074 -3.237 1.00 68.25 181 PRO A C 1
ATOM 1430 O O . PRO A 1 181 ? -8.852 -16.014 -3.811 1.00 68.25 181 PRO A O 1
ATOM 1433 N N . THR A 1 182 ? -9.082 -14.717 -1.996 1.00 74.69 182 THR A N 1
ATOM 1434 C CA . THR A 1 182 ? -8.118 -15.464 -1.175 1.00 74.69 182 THR A CA 1
ATOM 1435 C C . THR A 1 182 ? -8.789 -15.849 0.142 1.00 74.69 182 THR A C 1
ATOM 1437 O O . THR A 1 182 ? -8.655 -15.109 1.116 1.00 74.69 182 THR A O 1
ATOM 1440 N N . PRO A 1 183 ? -9.506 -16.992 0.185 1.00 78.81 183 PRO A N 1
ATOM 1441 C CA . PRO A 1 183 ? -10.265 -17.417 1.366 1.00 78.81 183 PRO A CA 1
ATOM 1442 C C . PRO A 1 183 ? -9.425 -17.491 2.645 1.00 78.81 183 PRO A C 1
ATOM 1444 O O . PRO A 1 183 ? -9.929 -17.205 3.721 1.00 78.81 183 PRO A O 1
ATOM 1447 N N . TYR A 1 184 ? -8.126 -17.788 2.514 1.00 80.19 184 TYR A N 1
ATOM 1448 C CA . TYR A 1 184 ? -7.170 -17.822 3.625 1.00 80.19 184 TYR A CA 1
ATOM 1449 C C . TYR A 1 184 ? -7.135 -16.527 4.452 1.00 80.19 184 TYR A C 1
ATOM 1451 O O . TYR A 1 184 ? -6.916 -16.576 5.651 1.00 80.19 184 TYR A O 1
ATOM 1459 N N . CYS A 1 185 ? -7.327 -15.361 3.828 1.00 81.31 185 CYS A N 1
ATOM 1460 C CA . CYS A 1 185 ? -7.162 -14.090 4.532 1.00 81.31 185 CYS A CA 1
ATOM 1461 C C . CYS A 1 185 ? -8.342 -13.730 5.436 1.00 81.31 185 CYS A C 1
ATOM 1463 O O . CYS A 1 185 ? -8.194 -12.755 6.162 1.00 81.31 185 CYS A O 1
ATOM 1465 N N . GLU A 1 186 ? -9.482 -14.433 5.370 1.00 87.50 186 GLU A N 1
ATOM 1466 C CA . GLU A 1 186 ? -10.701 -14.103 6.136 1.00 87.50 186 GLU A CA 1
ATOM 1467 C C . GLU A 1 186 ? -10.986 -12.589 6.128 1.00 87.50 186 GLU A C 1
ATOM 1469 O O . GLU A 1 186 ? -10.974 -11.910 7.157 1.00 87.50 186 GLU A O 1
ATOM 1474 N N . CYS A 1 187 ? -11.091 -12.024 4.925 1.00 89.75 187 CYS A N 1
ATOM 1475 C CA . CYS A 1 187 ? -11.334 -10.603 4.718 1.00 89.75 187 CYS A CA 1
ATOM 1476 C C . CYS A 1 187 ? -12.582 -10.401 3.863 1.00 89.75 187 CYS A C 1
ATOM 1478 O O . CYS A 1 187 ? -12.735 -11.062 2.832 1.00 89.75 187 CYS A O 1
ATOM 1480 N N . ALA A 1 188 ? -13.418 -9.430 4.228 1.00 92.12 188 ALA A N 1
ATOM 1481 C CA . ALA A 1 188 ? -14.519 -9.025 3.368 1.00 92.12 188 ALA A CA 1
ATOM 1482 C C . ALA A 1 188 ? -13.984 -8.340 2.109 1.00 92.12 188 ALA A C 1
ATOM 1484 O O . ALA A 1 188 ? -13.057 -7.527 2.159 1.00 92.12 188 ALA A O 1
ATOM 1485 N N . GLU A 1 189 ? -14.591 -8.653 0.972 1.00 92.19 189 GLU A N 1
ATOM 1486 C CA . GLU A 1 189 ? -14.255 -8.052 -0.310 1.00 92.19 189 GLU A CA 1
ATOM 1487 C C . GLU A 1 189 ? -15.275 -6.978 -0.681 1.00 92.19 189 GLU A C 1
ATOM 1489 O O . GLU A 1 189 ? -16.478 -7.232 -0.732 1.00 92.19 189 GLU A O 1
ATOM 1494 N N . ILE A 1 190 ? -14.780 -5.774 -0.970 1.00 93.19 190 ILE A N 1
ATOM 1495 C CA . ILE A 1 190 ? -15.573 -4.672 -1.516 1.00 93.19 190 ILE A CA 1
ATOM 1496 C C . ILE A 1 190 ? -14.982 -4.220 -2.847 1.00 93.19 190 ILE A C 1
ATOM 1498 O O . ILE A 1 190 ? -13.765 -4.207 -3.043 1.00 93.19 190 ILE A O 1
ATOM 1502 N N . ARG A 1 191 ? -15.848 -3.841 -3.787 1.00 92.88 191 ARG A N 1
ATOM 1503 C CA . ARG A 1 191 ? -15.432 -3.423 -5.133 1.00 92.88 191 ARG A CA 1
ATOM 1504 C C . ARG A 1 191 ? -14.757 -2.051 -5.138 1.00 92.88 191 ARG A C 1
ATOM 1506 O O . ARG A 1 191 ? -13.886 -1.777 -5.964 1.00 92.88 191 ARG A O 1
ATOM 1513 N N . ASP A 1 192 ? -15.190 -1.181 -4.243 1.00 94.06 192 ASP A N 1
ATOM 1514 C CA . ASP A 1 192 ? -14.823 0.224 -4.165 1.00 94.06 192 ASP A CA 1
ATOM 1515 C C . ASP A 1 192 ? -15.006 0.732 -2.729 1.00 94.06 192 ASP A C 1
ATOM 1517 O O . ASP A 1 192 ? -15.385 -0.022 -1.830 1.00 94.06 192 ASP A O 1
ATOM 1521 N N . SER A 1 193 ? -14.665 1.996 -2.495 1.00 94.38 193 SER A N 1
ATOM 1522 C CA . SER A 1 193 ? -14.669 2.576 -1.153 1.00 94.38 193 SER A CA 1
ATOM 1523 C C . SER A 1 193 ? -16.078 2.777 -0.578 1.00 94.38 193 SER A C 1
ATOM 1525 O O . SER A 1 193 ? -16.207 2.845 0.643 1.00 94.38 193 SER A O 1
ATOM 1527 N N . GLU A 1 194 ? -17.132 2.777 -1.403 1.00 95.44 194 GLU A N 1
ATOM 1528 C CA . GLU A 1 194 ? -18.535 2.881 -0.956 1.00 95.44 194 GLU A CA 1
ATOM 1529 C C . GLU A 1 194 ? -18.990 1.662 -0.147 1.00 95.44 194 GLU A C 1
ATOM 1531 O O . GLU A 1 194 ? -19.896 1.757 0.681 1.00 95.44 194 GLU A O 1
ATOM 1536 N N . GLY A 1 195 ? -18.345 0.508 -0.341 1.00 94.56 195 GLY A N 1
ATOM 1537 C CA . GLY A 1 195 ? -18.609 -0.690 0.455 1.00 94.56 195 GLY A CA 1
ATOM 1538 C C . GLY A 1 195 ? -18.068 -0.621 1.887 1.00 94.56 195 GLY A C 1
ATOM 1539 O O . GLY A 1 195 ? -18.417 -1.468 2.706 1.00 94.56 195 GLY A O 1
ATOM 1540 N N . LEU A 1 196 ? -17.220 0.361 2.217 1.00 94.81 196 LEU A N 1
ATOM 1541 C CA . LEU A 1 196 ? -16.548 0.426 3.515 1.00 94.81 196 LEU A CA 1
ATOM 1542 C C . LEU A 1 196 ? -17.457 0.882 4.677 1.00 94.81 196 LEU A C 1
ATOM 1544 O O . LEU A 1 196 ? -17.424 0.230 5.723 1.00 94.81 196 LEU A O 1
ATOM 1548 N N . PRO A 1 197 ? -18.274 1.953 4.560 1.00 94.56 197 PRO A N 1
ATOM 1549 C CA . PRO A 1 197 ? -19.064 2.460 5.683 1.00 94.56 197 PRO A CA 1
ATOM 1550 C C . PRO A 1 197 ? -20.003 1.438 6.350 1.00 94.56 197 PRO A C 1
ATOM 1552 O O . PRO A 1 197 ? -20.059 1.438 7.5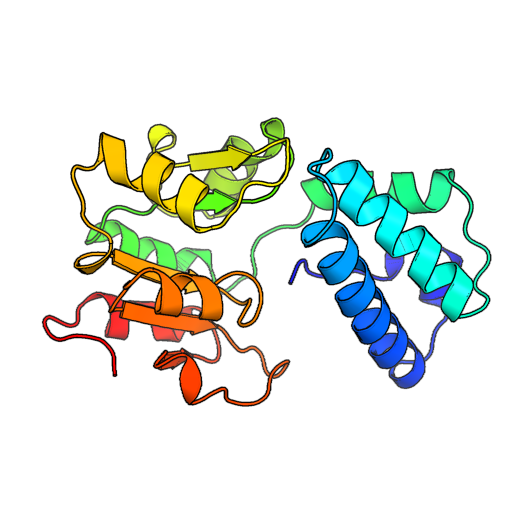80 1.00 94.56 197 PRO A O 1
ATOM 1555 N N . PRO A 1 198 ? -20.714 0.553 5.618 1.00 91.88 198 PRO A N 1
ATOM 1556 C CA . PRO A 1 198 ? -21.543 -0.484 6.238 1.00 91.88 198 PRO A CA 1
ATOM 1557 C C . PRO A 1 198 ? -20.747 -1.495 7.072 1.00 91.88 198 PRO A C 1
ATOM 1559 O O . PRO A 1 198 ? -21.258 -1.998 8.066 1.00 91.88 198 PRO A O 1
ATOM 1562 N N . LEU A 1 199 ? -19.501 -1.783 6.684 1.00 90.50 199 LEU A N 1
ATOM 1563 C CA . LEU A 1 199 ? -18.644 -2.751 7.371 1.00 90.50 199 LEU A CA 1
ATOM 1564 C C . LEU A 1 199 ? -17.970 -2.155 8.608 1.00 90.50 199 LEU A C 1
ATOM 1566 O O . LEU A 1 199 ? -17.761 -2.846 9.598 1.00 90.50 199 LEU A O 1
ATOM 1570 N N . ALA A 1 200 ? -17.661 -0.860 8.565 1.00 84.69 200 ALA A N 1
ATOM 1571 C CA . ALA A 1 200 ? -17.006 -0.163 9.664 1.00 84.69 200 ALA A CA 1
ATOM 1572 C C . ALA A 1 200 ? -17.867 -0.094 10.939 1.00 84.69 200 ALA A C 1
ATOM 1574 O O . ALA A 1 200 ? -17.335 0.070 12.027 1.00 84.69 200 ALA A O 1
ATOM 1575 N N . VAL A 1 201 ? -19.191 -0.213 10.824 1.00 76.69 201 VAL A N 1
ATOM 1576 C CA . VAL A 1 201 ? -20.131 -0.081 11.953 1.00 76.69 201 VAL A CA 1
ATOM 1577 C C . VAL A 1 201 ? -20.556 -1.420 12.559 1.00 76.69 201 VAL A C 1
ATOM 1579 O O . VAL A 1 201 ? -21.424 -1.443 13.433 1.00 76.69 201 VAL A O 1
ATOM 1582 N N . LEU A 1 202 ? -19.992 -2.530 12.082 1.00 73.62 202 LEU A N 1
ATOM 1583 C CA . LEU A 1 202 ? -20.304 -3.855 12.603 1.00 73.62 202 LEU A CA 1
ATOM 1584 C C . LEU A 1 202 ? -19.740 -4.011 14.021 1.00 73.62 202 LEU A C 1
ATOM 1586 O O . LEU A 1 202 ? -18.597 -3.658 14.292 1.00 73.62 202 LEU A O 1
ATOM 1590 N N . GLN A 1 203 ? -20.578 -4.522 14.926 1.00 59.94 203 GLN A N 1
ATOM 1591 C CA . GLN A 1 203 ? -20.198 -4.822 16.314 1.00 59.94 203 GLN A CA 1
ATOM 1592 C C . GLN A 1 203 ? -19.537 -6.200 16.451 1.00 59.94 203 GLN A C 1
ATOM 1594 O O . GLN A 1 203 ? -18.820 -6.447 17.414 1.00 59.94 203 GLN A O 1
ATOM 1599 N N . GLU A 1 204 ? -19.773 -7.077 15.477 1.00 69.12 204 GLU A N 1
ATOM 1600 C CA . GLU A 1 204 ? -19.177 -8.406 15.379 1.00 69.12 204 GLU A CA 1
ATOM 1601 C C . GLU A 1 204 ? -18.032 -8.403 14.358 1.00 69.12 204 GLU A C 1
ATOM 1603 O O . GLU A 1 204 ? -18.053 -7.584 13.430 1.00 69.12 204 GLU A O 1
ATOM 1608 N N . PRO A 1 205 ? -17.060 -9.329 14.475 1.00 69.75 205 PRO A N 1
ATOM 1609 C CA . PRO A 1 205 ? -15.982 -9.439 13.510 1.00 69.75 205 PRO A CA 1
ATOM 1610 C C . PRO A 1 205 ? -16.495 -9.596 12.077 1.00 69.75 205 PRO A C 1
ATOM 1612 O O . PRO A 1 205 ? -17.388 -10.404 11.811 1.00 69.75 205 PRO A O 1
ATOM 1615 N N . ILE A 1 206 ? -15.890 -8.858 11.149 1.00 74.06 206 ILE A N 1
ATOM 1616 C CA . ILE A 1 206 ? -16.133 -8.991 9.714 1.00 74.06 206 ILE A CA 1
ATOM 1617 C C . ILE A 1 206 ? -15.642 -10.380 9.287 1.00 74.06 206 ILE A C 1
ATOM 1619 O O . ILE A 1 206 ? -14.434 -10.619 9.279 1.00 74.06 206 ILE A O 1
ATOM 1623 N N . ARG A 1 207 ? -16.572 -11.285 8.966 1.00 56.88 207 ARG A N 1
ATOM 1624 C CA . ARG A 1 207 ? -16.290 -12.625 8.428 1.00 56.88 207 ARG A CA 1
ATOM 1625 C C . ARG A 1 207 ? -16.562 -12.679 6.933 1.00 56.88 207 ARG A C 1
ATOM 1627 O O . ARG A 1 207 ? -17.596 -12.113 6.514 1.00 56.88 207 ARG A O 1
#

Sequence (207 aa):
MPQFRPKYISYVSEFRPEPMNGFIRSFAAFWFEEVLGNRKPYRDVVCNALALVCKRWNVECQSKDTMCFCDAIPNWGPHSDVAEPLSRVGSRIPLVLLLNAMNELILRNIERLQAPFNAEHGRAGSILQTLSEGIRLCARPLGTKSEDMLHVSSCLRCDLMPAHDIGINNKVVINRGQKSPTPYCECAEIRDSEGLPPLAVLQEPIR

InterPro domains:
  IPR023214 HAD superfamily [G3DSA:3.40.50.1000] (75-180)
  IPR036412 HAD-like superfamily [SSF56784] (19-182)

Organism: NCBI:txid1882682